Protein AF-A0A1Z9PNG3-F1 (afdb_monomer_lite)

Foldseek 3Di:
DDDDDDDDDDDDDDDDDDDDDDDDDDDDDPDPDDPPPPPVPPPDDPVVVVVVVVVVVVVVVVVVVVVVVVVVVVVVVVVVVVVVVVVVDPPPPPVPPCVVCVPVNVVVCCCPPPVNVVVVVVVVVVLQVVLVVVLCVLCVPVVVLVPDPVLVVVLVVDPLSVVLVCCCPVVVPSVSVSVSVVVVVVVVVVVVVVVVVVVVVVVVVVVCVVVPPVPDDPPPDPQAAAEPVVLVVCCVPPVPVNVVCVVVVVVCVVVVSYD

Secondary structure (DSSP, 8-state):
---------------------------PPPP-------GGGTT--HHHHHHHHHHHHHHHHHHHHHHHHHHHHHHHHHHHHHHHHT-S---------TTT-HHHHHHHHHHT-HHHHHHHHHHHHHHHHHHHHHHHHH-TTHHHHHH-HHHHHHHHT-HHHHHHHHHHHHS--HHHHHHHHHHHHHHHHHHHHHHHHHHHHHHHHHHHHHS---S--SS--PPPPB-HHHHHHHHHH-HHHHHHHHHHHHHHHHTT-B-

Radius of gyration: 45.33 Å; chains: 1; bounding box: 126×67×110 Å

pLDDT: mean 79.23, std 19.96, range [28.88, 96.25]

Structure (mmCIF, N/CA/C/O backbone):
data_AF-A0A1Z9PNG3-F1
#
_entry.id   AF-A0A1Z9PNG3-F1
#
loop_
_atom_site.group_PDB
_atom_site.id
_atom_site.type_symbol
_atom_site.label_atom_id
_atom_site.label_alt_id
_atom_site.label_comp_id
_atom_site.label_asym_id
_atom_site.label_entity_id
_atom_site.label_seq_id
_atom_site.pdbx_PDB_ins_code
_atom_site.Cartn_x
_atom_site.Cartn_y
_atom_site.Cartn_z
_atom_site.occupancy
_atom_site.B_iso_or_equiv
_atom_site.auth_seq_id
_atom_site.auth_comp_id
_atom_site.auth_asym_id
_atom_site.auth_atom_id
_atom_site.pdbx_PDB_model_num
ATOM 1 N N . MET A 1 1 ? -57.737 40.632 15.704 1.00 39.47 1 MET A N 1
ATOM 2 C CA . MET A 1 1 ? -56.941 40.559 14.462 1.00 39.47 1 MET A CA 1
ATOM 3 C C . MET A 1 1 ? -57.440 39.366 13.673 1.00 39.47 1 MET A C 1
ATOM 5 O O . MET A 1 1 ? -57.311 38.250 14.149 1.00 39.47 1 MET A O 1
ATOM 9 N N . ALA A 1 2 ? -58.080 39.619 12.536 1.00 39.88 2 ALA A N 1
ATOM 10 C CA . ALA A 1 2 ? -58.503 38.609 11.576 1.00 39.88 2 ALA A CA 1
ATOM 11 C C . ALA A 1 2 ? -57.794 38.931 10.260 1.00 39.88 2 ALA A C 1
ATOM 13 O O . ALA A 1 2 ? -57.805 40.091 9.844 1.00 39.88 2 ALA A O 1
ATOM 14 N N . LYS A 1 3 ? -57.144 37.944 9.638 1.00 36.78 3 LYS A N 1
ATOM 15 C CA . LYS A 1 3 ? -56.630 38.088 8.275 1.00 36.78 3 LYS A CA 1
ATOM 16 C C . LYS A 1 3 ? -56.431 36.719 7.636 1.00 36.78 3 LYS A C 1
ATOM 18 O O . LYS A 1 3 ? -55.429 36.066 7.889 1.00 36.78 3 LYS A O 1
ATOM 23 N N . ILE A 1 4 ? -57.383 36.322 6.802 1.00 38.81 4 ILE A N 1
ATOM 24 C CA . ILE A 1 4 ? -57.140 35.451 5.652 1.00 38.81 4 ILE A CA 1
ATOM 25 C C . ILE A 1 4 ? -57.954 36.083 4.525 1.00 38.81 4 ILE A C 1
ATOM 27 O O . ILE A 1 4 ? -59.162 36.262 4.661 1.00 38.81 4 ILE A O 1
ATOM 31 N N . ILE A 1 5 ? -57.258 36.535 3.486 1.00 38.69 5 ILE A N 1
ATOM 32 C CA . ILE A 1 5 ? -57.831 37.147 2.288 1.00 38.69 5 ILE A CA 1
ATOM 33 C C . ILE A 1 5 ? -57.296 36.344 1.107 1.00 38.69 5 ILE A C 1
ATOM 35 O O . ILE A 1 5 ? -56.101 36.369 0.833 1.00 38.69 5 ILE A O 1
ATOM 39 N N . GLU A 1 6 ? -58.217 35.672 0.439 1.00 45.06 6 GLU A N 1
ATOM 40 C CA . GLU A 1 6 ? -58.241 35.391 -0.999 1.00 45.06 6 GLU A CA 1
ATOM 41 C C . GLU A 1 6 ? -59.443 36.191 -1.546 1.00 45.06 6 GLU A C 1
ATOM 43 O O . GLU A 1 6 ? -60.376 36.434 -0.765 1.00 45.06 6 GLU A O 1
ATOM 48 N N . PRO A 1 7 ? -59.459 36.667 -2.813 1.00 48.50 7 PRO A N 1
ATOM 49 C CA . PRO A 1 7 ? -59.622 35.753 -3.954 1.00 48.50 7 PRO A CA 1
ATOM 50 C C . PRO A 1 7 ? -59.031 36.199 -5.316 1.00 48.50 7 PRO A C 1
ATOM 52 O O . PRO A 1 7 ? -58.621 37.340 -5.521 1.00 48.50 7 PRO A O 1
ATOM 55 N N . GLU A 1 8 ? -59.054 35.252 -6.258 1.00 43.78 8 GLU A N 1
ATOM 56 C CA . GLU A 1 8 ? -58.794 35.368 -7.701 1.00 43.78 8 GLU A CA 1
ATOM 57 C C . GLU A 1 8 ? -59.683 36.383 -8.456 1.00 43.78 8 GLU A C 1
ATOM 59 O O . GLU A 1 8 ? -60.828 36.618 -8.067 1.00 43.78 8 GLU A O 1
ATOM 64 N N . ARG A 1 9 ? -59.184 36.875 -9.609 1.00 32.22 9 ARG A N 1
ATOM 65 C CA . ARG A 1 9 ? -59.857 37.025 -10.934 1.00 32.22 9 ARG A CA 1
ATOM 66 C C . ARG A 1 9 ? -58.858 37.650 -11.937 1.00 32.22 9 ARG A C 1
ATOM 68 O O . ARG A 1 9 ? -58.340 38.721 -11.663 1.00 32.22 9 ARG A O 1
ATOM 75 N N . GLN A 1 10 ? -58.368 36.928 -12.950 1.00 34.12 10 GLN A N 1
ATOM 76 C CA . GLN A 1 10 ? -58.923 36.673 -14.301 1.00 34.12 10 GLN A CA 1
ATOM 77 C C . GLN A 1 10 ? -58.725 37.800 -15.346 1.00 34.12 10 GLN A C 1
ATOM 79 O O . GLN A 1 10 ? -59.311 38.865 -15.195 1.00 34.12 10 GLN A O 1
ATOM 84 N N . GLN A 1 11 ? -58.038 37.414 -16.444 1.00 31.98 11 GLN A N 1
ATOM 85 C CA . GLN A 1 11 ? -58.141 37.871 -17.857 1.00 31.98 11 GLN A CA 1
ATOM 86 C C . GLN A 1 11 ? -57.576 39.287 -18.159 1.00 31.98 11 GLN A C 1
ATOM 88 O O . GLN A 1 11 ? -57.680 40.174 -17.332 1.00 31.98 11 GLN A O 1
ATOM 93 N N . ASP A 1 12 ? -56.918 39.602 -19.283 1.00 28.88 12 ASP A N 1
ATOM 94 C CA . ASP A 1 12 ? -57.068 39.100 -20.650 1.00 28.88 12 ASP A CA 1
ATOM 95 C C . ASP A 1 12 ? -55.899 39.559 -21.571 1.00 28.88 12 ASP A C 1
ATOM 97 O O . ASP A 1 12 ? -55.303 40.603 -21.329 1.00 28.88 12 ASP A O 1
ATOM 101 N N . ASN A 1 13 ? -55.639 38.764 -22.617 1.00 29.36 13 ASN A N 1
ATOM 102 C CA . ASN A 1 13 ? -55.226 39.077 -24.003 1.00 29.36 13 ASN A CA 1
ATOM 103 C C . ASN A 1 13 ? -54.169 40.154 -24.408 1.00 29.36 13 ASN A C 1
ATOM 105 O O . ASN A 1 13 ? -54.294 41.332 -24.108 1.00 29.36 13 ASN A O 1
ATOM 109 N N . GLN A 1 14 ? -53.302 39.691 -25.334 1.00 31.09 14 GLN A N 1
ATOM 110 C CA . GLN A 1 14 ? -52.766 40.354 -26.550 1.00 31.09 14 GLN A CA 1
ATOM 111 C C . GLN A 1 14 ? -51.709 41.464 -26.403 1.00 31.09 14 GLN A C 1
ATOM 113 O O . GLN A 1 14 ? -51.981 42.538 -25.895 1.00 31.09 14 GLN A O 1
ATOM 118 N N . ASP A 1 15 ? -50.491 41.228 -26.909 1.00 30.06 15 ASP A N 1
ATOM 119 C CA . ASP A 1 15 ? -50.079 41.717 -28.237 1.00 30.06 15 ASP A CA 1
ATOM 120 C C . ASP A 1 15 ? -48.610 41.387 -28.544 1.00 30.06 15 ASP A C 1
ATOM 122 O O . ASP A 1 15 ? -47.760 41.225 -27.667 1.00 30.06 15 ASP A O 1
ATOM 126 N N . VAL A 1 16 ? -48.354 41.214 -29.835 1.00 38.91 16 VAL A N 1
ATOM 127 C CA . VAL A 1 16 ? -47.113 40.757 -30.454 1.00 38.91 16 VAL A CA 1
ATOM 128 C C . VAL A 1 16 ? -46.427 41.984 -31.051 1.00 38.91 16 VAL A C 1
ATOM 130 O O . VAL A 1 16 ? -47.002 42.554 -31.964 1.00 38.91 16 VAL A O 1
ATOM 133 N N . GLU A 1 17 ? -45.226 42.370 -30.604 1.00 31.89 17 GLU A N 1
ATOM 134 C CA . GLU A 1 17 ? -44.217 43.048 -31.446 1.00 31.89 17 GLU A CA 1
ATOM 135 C C . GLU A 1 17 ? -42.883 43.279 -30.701 1.00 31.89 17 GLU A C 1
ATOM 137 O O . GLU A 1 17 ? -42.827 43.986 -29.703 1.00 31.89 17 GLU A O 1
ATOM 142 N N . GLN A 1 18 ? -41.820 42.659 -31.240 1.00 32.59 18 GLN A N 1
ATOM 143 C CA . GLN A 1 18 ? -40.567 43.308 -31.676 1.00 32.59 18 GLN A CA 1
ATOM 144 C C . GLN A 1 18 ? -39.727 44.052 -30.609 1.00 32.59 18 GLN A C 1
ATOM 146 O O . GLN A 1 18 ? -40.132 45.061 -30.053 1.00 32.59 18 GLN A O 1
ATOM 151 N N . LEU A 1 19 ? -38.558 43.535 -30.228 1.00 29.72 19 LEU A N 1
ATOM 152 C CA . LEU A 1 19 ? -37.170 43.934 -30.579 1.00 29.72 19 LEU A CA 1
ATOM 153 C C . LEU A 1 19 ? -36.358 43.324 -29.396 1.00 29.72 19 LEU A C 1
ATOM 155 O O . LEU A 1 19 ? -36.863 43.305 -28.282 1.00 29.72 19 LEU A O 1
ATOM 159 N N . GLU A 1 20 ? -35.165 42.743 -29.448 1.00 31.41 20 GLU A N 1
ATOM 160 C CA . GLU A 1 20 ? -33.940 43.018 -30.185 1.00 31.41 20 GLU A CA 1
ATOM 161 C C . GLU A 1 20 ? -32.914 41.951 -29.734 1.00 31.41 20 GLU A C 1
ATOM 163 O O . GLU A 1 20 ? -32.955 41.478 -28.598 1.00 31.41 20 GLU A O 1
ATOM 168 N N . THR A 1 21 ? -31.944 41.646 -30.600 1.00 38.56 21 THR A N 1
ATOM 169 C CA . THR A 1 21 ? -30.606 41.114 -30.264 1.00 38.56 21 THR A CA 1
ATOM 170 C C . THR A 1 21 ? -30.503 39.790 -29.493 1.00 38.56 21 THR A C 1
ATOM 172 O O . THR A 1 21 ? -30.430 39.768 -28.269 1.00 38.56 21 THR A O 1
ATOM 175 N N . PHE A 1 22 ? -30.288 38.694 -30.227 1.00 34.16 22 PHE A N 1
ATOM 176 C CA . PHE A 1 22 ? -29.389 37.634 -29.765 1.00 34.16 22 PHE A CA 1
ATOM 177 C C . PHE A 1 22 ? -28.342 37.357 -30.843 1.00 34.16 22 PHE A C 1
ATOM 179 O O . PHE A 1 22 ? -28.654 37.240 -32.027 1.00 34.16 22 PHE A O 1
ATOM 186 N N . ALA A 1 23 ? -27.095 37.380 -30.392 1.00 34.28 23 ALA A N 1
ATOM 187 C CA . ALA A 1 23 ? -25.878 37.295 -31.169 1.00 34.28 23 ALA A CA 1
ATOM 188 C C . ALA A 1 23 ? -25.740 35.952 -31.902 1.00 34.28 23 ALA A C 1
ATOM 190 O O . ALA A 1 23 ? -26.188 34.914 -31.419 1.00 34.28 23 ALA A O 1
ATOM 191 N N . GLU A 1 24 ? -25.068 35.994 -33.051 1.00 44.25 24 GLU A N 1
ATOM 192 C CA . GLU A 1 24 ? -24.463 34.830 -33.692 1.00 44.25 24 GLU A CA 1
ATOM 193 C C . GLU A 1 24 ? -23.477 34.160 -32.723 1.00 44.25 24 GLU A C 1
ATOM 195 O O . GLU A 1 24 ? -22.349 34.618 -32.554 1.00 44.25 24 GLU A O 1
ATOM 200 N N . GLU A 1 25 ? -23.886 33.051 -32.114 1.00 37.62 25 GLU A N 1
ATOM 201 C CA . GLU A 1 25 ? -22.961 32.018 -31.655 1.00 37.62 25 GLU A CA 1
ATOM 202 C C . GLU A 1 25 ? -23.017 30.872 -32.663 1.00 37.62 25 GLU A C 1
ATOM 204 O O . GLU A 1 25 ? -24.007 30.150 -32.789 1.00 37.62 25 GLU A O 1
ATOM 209 N N . GLN A 1 26 ? -21.937 30.753 -33.434 1.00 40.41 26 GLN A N 1
ATOM 210 C CA . GLN A 1 26 ? -21.649 29.602 -34.276 1.00 40.41 26 GLN A CA 1
ATOM 211 C C . GLN A 1 26 ? -21.654 28.341 -33.404 1.00 40.41 26 GLN A C 1
ATOM 213 O O . GLN A 1 26 ? -20.719 28.089 -32.650 1.00 40.41 26 GLN A O 1
ATOM 218 N N . GLN A 1 27 ? -22.709 27.534 -33.513 1.00 38.62 27 GLN A N 1
ATOM 219 C CA . GLN A 1 27 ? -22.670 26.148 -33.066 1.00 38.62 27 GLN A CA 1
ATOM 220 C C . GLN A 1 27 ? -21.790 25.362 -34.039 1.00 38.62 27 GLN A C 1
ATOM 222 O O . GLN A 1 27 ? -22.193 25.060 -35.163 1.00 38.62 27 GLN A O 1
ATOM 227 N N . GLU A 1 28 ? -20.575 25.041 -33.598 1.00 41.66 28 GLU A N 1
ATOM 228 C CA . GLU A 1 28 ? -19.763 23.987 -34.195 1.00 41.66 28 GLU A CA 1
ATOM 229 C C . GLU A 1 28 ? -20.566 22.679 -34.171 1.00 41.66 28 GLU A C 1
ATOM 231 O O . GLU A 1 28 ? -20.932 22.152 -33.119 1.00 41.66 28 GLU A O 1
ATOM 236 N N . THR A 1 29 ? -20.872 22.161 -35.356 1.00 41.56 29 THR A N 1
ATOM 237 C CA . THR A 1 29 ? -21.360 20.797 -35.542 1.00 41.56 29 THR A CA 1
ATOM 238 C C . THR A 1 29 ? -20.295 19.822 -35.037 1.00 41.56 29 THR A C 1
ATOM 240 O O . THR A 1 29 ? -19.174 19.874 -35.550 1.00 41.56 29 THR A O 1
ATOM 243 N N . PRO A 1 30 ? -20.593 18.918 -34.087 1.00 45.69 30 PRO A N 1
ATOM 244 C CA . PRO A 1 30 ? -19.676 17.834 -33.787 1.00 45.69 30 PRO A CA 1
ATOM 245 C C . PRO A 1 30 ? -19.565 16.941 -35.026 1.00 45.69 30 PRO A C 1
ATOM 247 O O . PRO A 1 30 ? -20.568 16.524 -35.606 1.00 45.69 30 PRO A O 1
ATOM 250 N N . ASP A 1 31 ? -18.323 16.706 -35.433 1.00 42.47 31 ASP A N 1
ATOM 251 C CA . ASP A 1 31 ? -17.930 15.802 -36.505 1.00 42.47 31 ASP A CA 1
ATOM 252 C C . ASP A 1 31 ? -18.604 14.435 -36.304 1.00 42.47 31 ASP A C 1
ATOM 254 O O . ASP A 1 31 ? -18.454 13.792 -35.258 1.00 42.47 31 ASP A O 1
ATOM 258 N N . VAL A 1 32 ? -19.404 14.010 -37.283 1.00 48.19 32 VAL A N 1
ATOM 259 C CA . VAL A 1 32 ? -20.006 12.678 -37.298 1.00 48.19 32 VAL A CA 1
ATOM 260 C C . VAL A 1 32 ? -18.878 11.710 -37.627 1.00 48.19 32 VAL A C 1
ATOM 262 O O . VAL A 1 32 ? -18.607 11.433 -38.792 1.00 48.19 32 VAL A O 1
ATOM 265 N N . GLN A 1 33 ? -18.206 11.195 -36.598 1.00 49.59 33 GLN A N 1
ATOM 266 C CA . GLN A 1 33 ? -17.374 10.007 -36.755 1.00 49.59 33 GLN A CA 1
ATOM 267 C C . GLN A 1 33 ? -18.280 8.890 -37.277 1.00 49.59 33 GLN A C 1
ATOM 269 O O . GLN A 1 33 ? -19.190 8.438 -36.577 1.00 49.59 33 GLN A O 1
ATOM 274 N N . GLU A 1 34 ? -18.060 8.469 -38.524 1.00 55.91 34 GLU A N 1
ATOM 275 C CA . GLU A 1 34 ? -18.618 7.219 -39.031 1.00 55.91 34 GLU A CA 1
ATOM 276 C C . GLU A 1 34 ? -18.319 6.123 -38.000 1.00 55.91 34 GLU A C 1
ATOM 278 O O . GLU A 1 34 ? -17.173 6.018 -37.548 1.00 55.91 34 GLU A O 1
ATOM 283 N N . PRO A 1 35 ? -19.311 5.319 -37.576 1.00 56.91 35 PRO A N 1
ATOM 284 C CA . PRO A 1 35 ? -19.037 4.230 -36.661 1.00 56.91 35 PRO A CA 1
ATOM 285 C C . PRO A 1 35 ? -18.109 3.255 -37.383 1.00 56.91 35 PRO A C 1
ATOM 287 O O . PRO A 1 35 ? -18.545 2.505 -38.259 1.00 56.91 35 PRO A O 1
ATOM 290 N N . GLU A 1 36 ? -16.821 3.271 -37.034 1.00 61.81 36 GLU A N 1
ATOM 291 C CA . GLU A 1 36 ? -15.879 2.243 -37.453 1.00 61.81 36 GLU A CA 1
ATOM 292 C C . GLU A 1 36 ? -16.378 0.920 -36.876 1.00 61.81 36 GLU A C 1
ATOM 294 O O . GLU A 1 36 ? -16.141 0.571 -35.719 1.00 61.81 36 GLU A O 1
ATOM 299 N N . ILE A 1 37 ? -17.138 0.189 -37.690 1.00 63.72 37 ILE A N 1
ATOM 300 C CA . ILE A 1 37 ? -17.565 -1.164 -37.373 1.00 63.72 37 ILE A CA 1
ATOM 301 C C . ILE A 1 37 ? -16.278 -1.959 -37.136 1.00 63.72 37 ILE A C 1
ATOM 303 O O . ILE A 1 37 ? -15.450 -2.025 -38.048 1.00 63.72 37 ILE A O 1
ATOM 307 N N . PRO A 1 38 ? -16.075 -2.563 -35.952 1.00 78.88 38 PRO A N 1
ATOM 308 C CA . PRO A 1 38 ? -14.856 -3.309 -35.678 1.00 78.88 38 PRO A CA 1
ATOM 309 C C . PRO A 1 38 ? -14.615 -4.380 -36.748 1.00 78.88 38 PRO A C 1
ATOM 311 O O . PRO A 1 38 ? -15.562 -5.020 -37.208 1.00 78.88 38 PRO A O 1
ATOM 314 N N . ASP A 1 39 ? -13.353 -4.624 -37.115 1.00 71.19 39 ASP A N 1
ATOM 315 C CA . ASP A 1 39 ? -12.977 -5.508 -38.237 1.00 71.19 39 ASP A CA 1
ATOM 316 C C . ASP A 1 39 ? -13.615 -6.906 -38.179 1.00 71.19 39 ASP A C 1
ATOM 318 O O . ASP A 1 39 ? -13.863 -7.531 -39.207 1.00 71.19 39 ASP A O 1
ATOM 322 N N . LYS A 1 40 ? -13.955 -7.386 -36.975 1.00 70.12 40 LYS A N 1
ATOM 323 C CA . LYS A 1 40 ? -14.616 -8.681 -36.740 1.00 70.12 40 LYS A CA 1
ATOM 324 C C . LYS A 1 40 ? -16.057 -8.768 -37.256 1.00 70.12 40 LYS A C 1
ATOM 326 O O . LYS A 1 40 ? -16.572 -9.885 -37.379 1.00 70.12 40 LYS A O 1
ATOM 331 N N . TYR A 1 41 ? -16.696 -7.631 -37.516 1.00 70.88 41 TYR A N 1
ATOM 332 C CA . TYR A 1 41 ? -18.080 -7.518 -37.978 1.00 70.88 41 TYR A CA 1
ATOM 333 C C . TYR A 1 41 ? -18.179 -7.068 -39.447 1.00 70.88 41 TYR A C 1
ATOM 335 O O . TYR A 1 41 ? -19.263 -7.116 -40.027 1.00 70.88 41 TYR A O 1
ATOM 343 N N . LYS A 1 42 ? -17.062 -6.673 -40.079 1.00 74.94 42 LYS A N 1
ATOM 344 C CA . LYS A 1 42 ? -17.026 -6.282 -41.496 1.00 74.94 42 LYS A CA 1
ATOM 345 C C . LYS A 1 42 ? -17.269 -7.506 -42.395 1.00 74.94 42 LYS A C 1
ATOM 347 O O . LYS A 1 42 ? -16.604 -8.527 -42.254 1.00 74.94 42 LYS A O 1
ATOM 352 N N . GLY A 1 43 ? -18.221 -7.398 -43.326 1.00 72.81 43 GLY A N 1
ATOM 353 C CA . GLY A 1 43 ? -18.503 -8.423 -44.346 1.00 72.81 43 GLY A CA 1
ATOM 354 C C . GLY A 1 43 ? -19.379 -9.605 -43.906 1.00 72.81 43 GLY A C 1
ATOM 355 O O . GLY A 1 43 ? -19.602 -10.503 -44.715 1.00 72.81 43 GLY A O 1
AT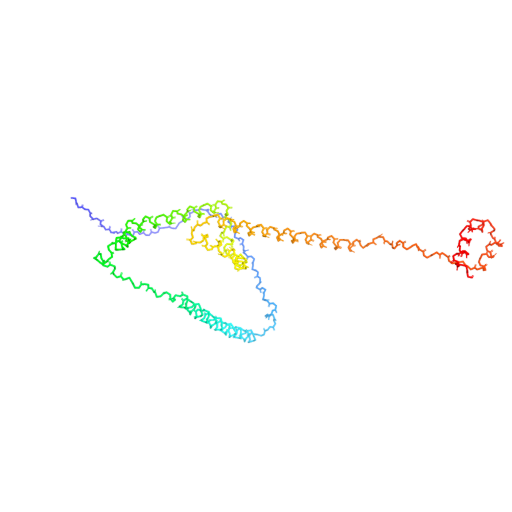OM 356 N N . LYS A 1 44 ? -19.891 -9.615 -42.667 1.00 77.62 44 LYS A N 1
ATOM 357 C CA . LYS A 1 44 ? -20.816 -10.653 -42.176 1.00 77.62 44 LYS A CA 1
ATOM 358 C C . LYS A 1 44 ? -22.261 -10.332 -42.532 1.00 77.62 44 LYS A C 1
ATOM 360 O O . LYS A 1 44 ? -22.657 -9.167 -42.562 1.00 77.62 44 LYS A O 1
ATOM 365 N N . SER A 1 45 ? -23.050 -11.371 -42.797 1.00 82.81 45 SER A N 1
ATOM 366 C CA . SER A 1 45 ? -24.487 -11.209 -43.035 1.00 82.81 45 SER A CA 1
ATOM 367 C C . SER A 1 45 ? -25.217 -10.830 -41.738 1.00 82.81 45 SER A C 1
ATOM 369 O O . SER A 1 45 ? -24.751 -11.134 -40.639 1.00 82.81 45 SER A O 1
ATOM 371 N N . ALA A 1 46 ? -26.376 -10.174 -41.849 1.00 80.00 46 ALA A N 1
ATOM 372 C CA . ALA A 1 46 ? -27.166 -9.780 -40.679 1.00 80.00 46 ALA A CA 1
ATOM 373 C C . ALA A 1 46 ? -27.572 -10.984 -39.803 1.00 80.00 46 ALA A C 1
ATOM 375 O O . ALA A 1 46 ? -27.602 -10.873 -38.582 1.00 80.00 46 ALA A O 1
ATOM 376 N N . GLU A 1 47 ? -27.821 -12.144 -40.415 1.00 83.25 47 GLU A N 1
ATOM 377 C CA . GLU A 1 47 ? -28.148 -13.394 -39.716 1.00 83.25 47 GLU A CA 1
ATOM 378 C C . GLU A 1 47 ? -26.957 -13.926 -38.899 1.00 83.25 47 GLU A C 1
ATOM 380 O O . GLU A 1 47 ? -27.107 -14.292 -37.735 1.00 83.25 47 GLU A O 1
ATOM 385 N N . GLU A 1 48 ? -25.749 -13.865 -39.463 1.00 80.81 48 GLU A N 1
ATOM 386 C CA . GLU A 1 48 ? -24.512 -14.297 -38.800 1.00 80.81 48 GLU A CA 1
ATOM 387 C C . GLU A 1 48 ? -24.126 -13.380 -37.623 1.00 80.81 48 GLU A C 1
ATOM 389 O O . GLU A 1 48 ? -23.609 -13.840 -36.603 1.00 80.81 48 GLU A O 1
ATOM 394 N N . LEU A 1 49 ? -24.427 -12.080 -37.723 1.00 80.38 49 LEU A N 1
ATOM 395 C CA . LEU A 1 49 ? -24.258 -11.125 -36.622 1.00 80.38 49 LEU A CA 1
ATOM 396 C C . LEU A 1 49 ? -25.211 -11.416 -35.456 1.00 80.38 49 LEU A C 1
ATOM 398 O O . LEU A 1 49 ? -24.790 -11.387 -34.298 1.00 80.38 49 LEU A O 1
ATOM 402 N N . VAL A 1 50 ? -26.475 -11.731 -35.751 1.00 84.25 50 VAL A N 1
ATOM 403 C CA . VAL A 1 50 ? -27.470 -12.103 -34.732 1.00 84.25 50 VAL A CA 1
ATOM 404 C C . VAL A 1 50 ? -27.077 -13.409 -34.048 1.00 84.25 50 VAL A C 1
ATOM 406 O O . VAL A 1 50 ? -27.143 -13.496 -32.822 1.00 84.25 50 VAL A O 1
ATOM 409 N N . GLN A 1 51 ? -26.608 -14.399 -34.808 1.00 86.88 51 GLN A N 1
ATOM 410 C CA . GLN A 1 51 ? -26.153 -15.664 -34.241 1.00 86.88 51 GLN A CA 1
ATOM 411 C C . GLN A 1 51 ? -24.941 -15.469 -33.320 1.00 86.88 51 GLN A C 1
ATOM 413 O O . GLN A 1 51 ? -24.937 -15.977 -32.200 1.00 86.88 51 GLN A O 1
ATOM 418 N N . MET A 1 52 ? -23.952 -14.668 -33.731 1.00 85.00 52 MET A N 1
ATOM 419 C CA . MET A 1 52 ? -22.807 -14.341 -32.878 1.00 85.00 52 MET A CA 1
ATOM 420 C C . MET A 1 52 ? -23.235 -13.629 -31.590 1.00 85.00 52 MET A C 1
ATOM 422 O O . MET A 1 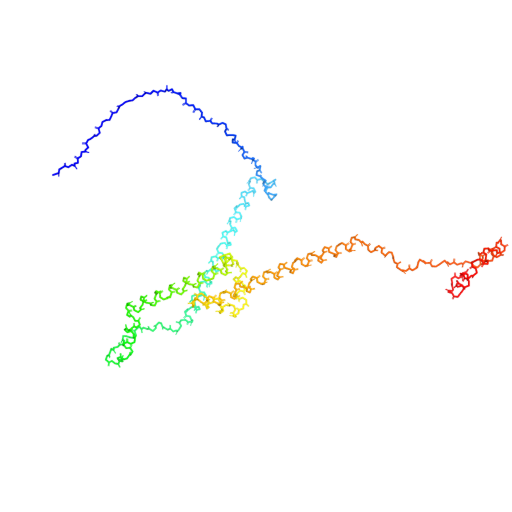52 ? -22.697 -13.920 -30.524 1.00 85.00 52 MET A O 1
ATOM 426 N N . HIS A 1 53 ? -24.200 -12.710 -31.671 1.00 89.44 53 HIS A N 1
ATOM 427 C CA . HIS A 1 53 ? -24.718 -12.016 -30.496 1.00 89.44 53 HIS A CA 1
ATOM 428 C C . HIS A 1 53 ? -25.417 -12.983 -29.533 1.00 89.44 53 HIS A C 1
ATOM 430 O O . HIS A 1 53 ? -25.107 -12.986 -28.347 1.00 89.44 53 HIS A O 1
ATOM 436 N N . GLN A 1 54 ? -26.272 -13.874 -30.042 1.00 89.06 54 GLN A N 1
ATOM 437 C CA . GLN A 1 54 ? -26.943 -14.897 -29.231 1.00 89.06 54 GLN A CA 1
ATOM 438 C C . GLN A 1 54 ? -25.954 -15.890 -28.605 1.00 89.06 54 GLN A C 1
ATOM 440 O O . GLN A 1 54 ? -26.112 -16.296 -27.452 1.00 89.06 54 GLN A O 1
ATOM 445 N N . GLU A 1 55 ? -24.914 -16.286 -29.340 1.00 87.81 55 GLU A N 1
ATOM 446 C CA . GLU A 1 55 ? -23.840 -17.134 -28.820 1.00 87.81 55 GLU A CA 1
ATOM 447 C C . GLU A 1 55 ? -23.034 -16.414 -27.734 1.00 87.81 55 GLU A C 1
ATOM 449 O O . GLU A 1 55 ? -22.726 -17.020 -26.705 1.00 87.81 55 GLU A O 1
ATOM 454 N N . ALA A 1 56 ? -22.754 -15.121 -27.914 1.00 87.94 56 ALA A N 1
ATOM 455 C CA . ALA A 1 56 ? -22.077 -14.292 -26.925 1.00 87.94 56 ALA A CA 1
ATOM 456 C C . ALA A 1 56 ? -22.928 -14.092 -25.663 1.00 87.94 56 ALA A C 1
ATOM 458 O O . ALA A 1 56 ? -22.414 -14.277 -24.563 1.00 87.94 56 ALA A O 1
ATOM 459 N N . GLU A 1 57 ? -24.223 -13.796 -25.791 1.00 87.19 57 GLU A N 1
ATOM 460 C CA . GLU A 1 57 ? -25.147 -13.685 -24.656 1.00 87.19 57 GLU A CA 1
ATOM 461 C C . GLU A 1 57 ? -25.264 -15.009 -23.897 1.00 87.19 57 GLU A C 1
ATOM 463 O O . GLU A 1 57 ? -25.214 -15.041 -22.666 1.00 87.19 57 GLU A O 1
ATOM 468 N N . LYS A 1 58 ? -25.348 -16.133 -24.616 1.00 88.25 58 LYS A N 1
ATOM 469 C CA . LYS A 1 58 ? -25.395 -17.468 -24.012 1.00 88.25 58 LYS A CA 1
ATOM 470 C C . LYS A 1 58 ? -24.095 -17.819 -23.290 1.00 88.25 58 LYS A C 1
ATOM 472 O O . LYS A 1 58 ? -24.137 -18.418 -22.214 1.00 88.25 58 LYS A O 1
ATOM 477 N N . LEU A 1 59 ? -22.945 -17.476 -23.869 1.00 87.00 59 LEU A N 1
ATOM 478 C CA . LEU A 1 59 ? -21.634 -17.694 -23.257 1.00 87.00 59 LEU A CA 1
ATOM 479 C C . LEU A 1 59 ? -21.463 -16.800 -22.022 1.00 87.00 59 LEU A C 1
ATOM 481 O O . LEU A 1 59 ? -21.054 -17.290 -20.972 1.00 87.00 59 LEU A O 1
ATOM 485 N N . LEU A 1 60 ? -21.869 -15.533 -22.108 1.00 85.75 60 LEU A N 1
ATOM 486 C CA . LEU A 1 60 ? -21.852 -14.587 -20.994 1.00 85.75 60 LEU A CA 1
ATOM 487 C C . LEU A 1 60 ? -22.774 -15.033 -19.853 1.00 85.75 60 LEU A C 1
ATOM 489 O O . LEU A 1 60 ? -22.387 -14.972 -18.687 1.00 85.75 60 LEU A O 1
ATOM 493 N N . GLY A 1 61 ? -23.970 -15.531 -20.173 1.00 87.81 61 GLY A N 1
ATOM 494 C CA . GLY A 1 61 ? -24.898 -16.097 -19.195 1.00 87.81 61 GLY A CA 1
ATOM 495 C C . GLY A 1 61 ? -24.310 -17.313 -18.475 1.00 87.81 61 GLY A C 1
ATOM 496 O O . GLY A 1 61 ? -24.406 -17.407 -17.253 1.00 87.81 61 GLY A O 1
ATOM 497 N N . ARG A 1 62 ? -23.623 -18.199 -19.210 1.00 86.88 62 ARG A N 1
ATOM 498 C CA . ARG A 1 62 ? -22.902 -19.349 -18.637 1.00 86.88 62 ARG A CA 1
ATOM 499 C C . ARG A 1 62 ? -21.759 -18.921 -17.719 1.00 86.88 62 ARG A C 1
ATOM 501 O O . ARG A 1 62 ? -21.707 -19.367 -16.577 1.00 86.88 62 ARG A O 1
ATOM 508 N N . GLN A 1 63 ? -20.911 -17.995 -18.162 1.00 85.75 63 GLN A N 1
ATOM 509 C CA . GLN A 1 63 ? -19.834 -17.457 -17.326 1.00 85.75 63 GLN A CA 1
ATOM 510 C C . GLN A 1 63 ? -20.377 -16.757 -16.077 1.00 85.75 63 GLN A C 1
ATOM 512 O O . GLN A 1 63 ? -19.832 -16.917 -14.991 1.00 85.75 63 GLN A O 1
ATOM 517 N N . SER A 1 64 ? -21.491 -16.034 -16.201 1.00 84.44 64 SER A N 1
ATOM 518 C CA . SER A 1 64 ? -22.147 -15.386 -15.062 1.00 84.44 64 SER A CA 1
ATOM 519 C C . SER A 1 64 ? -22.690 -16.409 -14.059 1.00 84.44 64 SER A C 1
ATOM 521 O O . SER A 1 64 ? -22.567 -16.198 -12.852 1.00 84.44 64 SER A O 1
ATOM 523 N N . SER A 1 65 ? -23.246 -17.534 -14.530 1.00 83.25 65 SER A N 1
ATOM 524 C CA . SER A 1 65 ? -23.670 -18.632 -13.651 1.00 83.25 65 SER A CA 1
ATOM 525 C C . SER A 1 65 ? -22.493 -19.324 -12.963 1.00 83.25 65 SER A C 1
ATOM 527 O O . SER A 1 65 ? -22.559 -19.543 -11.758 1.00 83.25 65 SER A O 1
ATOM 529 N N . GLU A 1 66 ? -21.390 -19.565 -13.677 1.00 86.06 66 GLU A N 1
ATOM 530 C CA . GLU A 1 66 ? -20.169 -20.157 -13.112 1.00 86.06 66 GLU A CA 1
ATOM 531 C C . GLU A 1 66 ? -19.543 -19.238 -12.047 1.00 86.06 66 GLU A C 1
ATOM 533 O O . GLU A 1 66 ? -19.189 -19.686 -10.958 1.00 86.06 66 GLU A O 1
ATOM 538 N N . VAL A 1 67 ? -19.482 -17.924 -12.297 1.00 88.25 67 VAL A N 1
ATOM 539 C CA . VAL A 1 67 ? -18.990 -16.936 -11.319 1.00 88.25 67 VAL A CA 1
ATOM 540 C C . VAL A 1 67 ? -19.932 -16.812 -10.116 1.00 88.25 67 VAL A C 1
ATOM 542 O O . VAL A 1 67 ? -19.472 -16.664 -8.983 1.00 88.25 67 VAL A O 1
ATOM 545 N N . GLY A 1 68 ? -21.247 -16.902 -10.327 1.00 85.81 68 GLY A N 1
ATOM 546 C CA . GLY A 1 68 ? -22.235 -16.915 -9.247 1.00 85.81 68 GLY A CA 1
ATOM 547 C C . GLY A 1 68 ? -22.128 -18.156 -8.354 1.00 85.81 68 GLY A C 1
ATOM 548 O O . GLY A 1 68 ? -22.248 -18.046 -7.134 1.00 85.81 68 GLY A O 1
ATOM 549 N N . GLU A 1 69 ? -21.867 -19.326 -8.938 1.00 85.50 69 GLU A N 1
ATOM 550 C CA . GLU A 1 69 ? -21.587 -20.562 -8.198 1.00 85.50 69 GLU A CA 1
ATOM 551 C C . GLU A 1 69 ? -20.270 -20.470 -7.422 1.00 85.50 69 GLU A C 1
ATOM 553 O O . GLU A 1 69 ? -20.243 -20.804 -6.238 1.00 85.50 69 GLU A O 1
ATOM 558 N N . LEU A 1 70 ? -19.211 -19.925 -8.029 1.00 83.44 70 LEU A N 1
ATOM 559 C CA . LEU A 1 70 ? -17.945 -19.671 -7.335 1.00 83.44 70 LEU A CA 1
ATOM 560 C C . LEU A 1 70 ? -18.122 -18.704 -6.159 1.00 83.44 70 LEU A C 1
ATOM 562 O O . LEU A 1 70 ? -17.596 -18.968 -5.079 1.00 83.44 70 LEU A O 1
ATOM 566 N N . ARG A 1 71 ? -18.913 -17.632 -6.323 1.00 87.31 71 ARG A N 1
ATOM 567 C CA . ARG A 1 71 ? -19.259 -16.726 -5.217 1.00 87.31 71 ARG A CA 1
ATOM 568 C C . ARG A 1 71 ? -19.957 -17.483 -4.089 1.00 87.31 71 ARG A C 1
ATOM 570 O O . ARG A 1 71 ? -19.548 -17.338 -2.948 1.00 87.31 71 ARG A O 1
ATOM 577 N N . LYS A 1 72 ? -20.935 -18.345 -4.390 1.00 87.69 72 LYS A N 1
ATOM 578 C CA . LYS A 1 72 ? -21.615 -19.160 -3.366 1.00 87.69 72 LYS A CA 1
ATOM 579 C C . LYS A 1 72 ? -20.663 -20.110 -2.643 1.00 87.69 72 LYS A C 1
ATOM 581 O O . LYS A 1 72 ? -20.781 -20.256 -1.432 1.00 87.69 72 LYS A O 1
ATOM 586 N N . VAL A 1 73 ? -19.739 -20.759 -3.352 1.00 85.88 73 VAL A N 1
ATOM 587 C CA . VAL A 1 73 ? -18.754 -21.668 -2.738 1.00 85.88 73 VAL A CA 1
ATOM 588 C C . VAL A 1 73 ? -17.806 -20.901 -1.820 1.00 85.88 73 VAL A C 1
ATOM 590 O O . VAL A 1 73 ? -17.537 -21.360 -0.715 1.00 85.88 73 VAL A O 1
ATOM 593 N N . VAL A 1 74 ? -17.344 -19.721 -2.240 1.00 86.19 74 VAL A N 1
ATOM 594 C CA . VAL A 1 74 ? -16.494 -18.851 -1.415 1.00 86.19 74 VAL A CA 1
ATOM 595 C C . VAL A 1 74 ? -17.262 -18.306 -0.214 1.00 86.19 74 VAL A C 1
ATOM 597 O O . VAL A 1 74 ? -16.747 -18.386 0.894 1.00 86.19 74 VAL A O 1
ATOM 600 N N . ASP A 1 75 ? -18.494 -17.827 -0.395 1.00 85.50 75 ASP A N 1
ATOM 601 C CA . ASP A 1 75 ? -19.347 -17.358 0.703 1.00 85.50 75 ASP A CA 1
ATOM 602 C C . ASP A 1 75 ? -19.611 -18.491 1.702 1.00 85.50 75 ASP A C 1
ATOM 604 O O . ASP A 1 75 ? -19.482 -18.292 2.906 1.00 85.50 75 ASP A O 1
ATOM 608 N N . THR A 1 76 ? -19.889 -19.703 1.209 1.00 84.44 76 THR A N 1
ATOM 609 C CA . THR A 1 76 ? -20.055 -20.896 2.053 1.00 84.44 76 THR A CA 1
ATOM 610 C C . THR A 1 76 ? -18.760 -21.213 2.794 1.00 84.44 76 THR A C 1
ATOM 612 O O . THR A 1 76 ? -18.813 -21.453 3.992 1.00 84.44 76 THR A O 1
ATOM 615 N N . TYR A 1 77 ? -17.604 -21.158 2.120 1.00 84.00 77 TYR A N 1
ATOM 616 C CA . TYR A 1 77 ? -16.290 -21.402 2.721 1.00 84.00 77 TYR A CA 1
ATOM 617 C C . TYR A 1 77 ? -15.954 -20.377 3.811 1.00 84.00 77 TYR A C 1
ATOM 619 O O . TYR A 1 77 ? -15.555 -20.765 4.909 1.00 84.00 77 TYR A O 1
ATOM 627 N N . ILE A 1 78 ? -16.170 -19.085 3.541 1.00 81.56 78 ILE A N 1
ATOM 628 C CA . ILE A 1 78 ? -16.004 -17.992 4.507 1.00 81.56 78 ILE A CA 1
ATOM 629 C C . ILE A 1 78 ? -16.951 -18.194 5.686 1.00 81.56 78 ILE A C 1
ATOM 631 O O . ILE A 1 78 ? -16.522 -18.054 6.823 1.00 81.56 78 ILE A O 1
ATOM 635 N N . GLN A 1 79 ? -18.211 -18.554 5.438 1.00 79.12 79 GLN A N 1
ATOM 636 C CA . GLN A 1 79 ? -19.188 -18.788 6.494 1.00 79.12 79 GLN A CA 1
ATOM 637 C C . GLN A 1 79 ? -18.803 -19.993 7.360 1.00 79.12 79 GLN A C 1
ATOM 639 O O . GLN A 1 79 ? -18.857 -19.880 8.581 1.00 79.12 79 GLN A O 1
ATOM 644 N N . THR A 1 80 ? -18.341 -21.101 6.766 1.00 76.88 80 THR A N 1
ATOM 645 C CA . THR A 1 80 ? -17.815 -22.247 7.525 1.00 76.88 80 THR A CA 1
ATOM 646 C C . THR A 1 80 ? -16.578 -21.883 8.335 1.00 76.88 80 THR A C 1
ATOM 648 O O . THR A 1 80 ? -16.526 -22.233 9.508 1.00 76.88 80 THR A O 1
ATOM 651 N N . GLN A 1 81 ? -15.629 -21.132 7.767 1.00 72.06 81 GLN A N 1
ATOM 652 C CA . GLN A 1 81 ? -14.431 -20.709 8.496 1.00 72.06 81 GLN A CA 1
ATOM 653 C C . GLN A 1 81 ? -14.764 -19.725 9.617 1.00 72.06 81 GLN A C 1
ATOM 655 O O . GLN A 1 81 ? -14.288 -19.901 10.729 1.00 72.06 81 GLN A O 1
ATOM 660 N N . LEU A 1 82 ? -15.671 -18.767 9.393 1.00 66.88 82 LEU A N 1
ATOM 661 C CA . LEU A 1 82 ? -16.177 -17.912 10.468 1.00 66.88 82 LEU A CA 1
ATOM 662 C C . LEU A 1 82 ? -16.843 -18.746 11.564 1.00 66.88 82 LEU A C 1
ATOM 664 O O . LEU A 1 82 ? -16.626 -18.470 12.734 1.00 66.88 82 LEU A O 1
ATOM 668 N N . THR A 1 83 ? -17.634 -19.767 11.231 1.00 60.22 83 THR A N 1
ATOM 669 C CA . THR A 1 83 ? -18.266 -20.621 12.252 1.00 60.22 83 THR A CA 1
ATOM 670 C C . THR A 1 83 ? -17.284 -21.558 12.961 1.00 60.22 83 THR A C 1
ATOM 672 O O . THR A 1 83 ? -17.530 -21.916 14.111 1.00 60.22 83 THR A O 1
ATOM 675 N N . GLU A 1 84 ? -16.181 -21.954 12.318 1.00 60.56 84 GLU A N 1
ATOM 676 C CA . GLU A 1 84 ? -15.123 -22.756 12.946 1.00 60.56 84 GLU A CA 1
ATOM 677 C C . GLU A 1 84 ? -14.198 -21.905 13.826 1.00 60.56 84 GLU A C 1
ATOM 679 O O . GLU A 1 84 ? -13.881 -22.337 14.936 1.00 60.56 84 GLU A O 1
ATOM 684 N N . ASP A 1 85 ? -13.860 -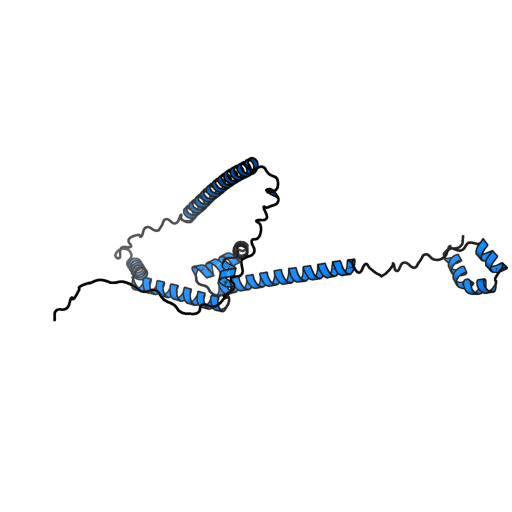20.684 13.397 1.00 53.72 85 ASP A N 1
ATOM 685 C CA . ASP A 1 85 ? -13.107 -19.698 14.184 1.00 53.72 85 ASP A CA 1
ATOM 686 C C . ASP A 1 85 ? -13.963 -19.070 15.305 1.00 53.72 85 ASP A C 1
ATOM 688 O O . ASP A 1 85 ? -13.433 -18.681 16.342 1.00 53.72 85 ASP A O 1
ATOM 692 N N . THR A 1 86 ? -15.298 -19.058 15.173 1.00 48.59 86 THR A N 1
ATOM 693 C CA . THR A 1 86 ? -16.256 -18.621 16.218 1.00 48.59 86 THR A CA 1
ATOM 694 C C . THR A 1 86 ? -16.790 -19.807 17.039 1.00 48.59 86 THR A C 1
ATOM 696 O O . THR A 1 86 ? -17.946 -19.839 17.458 1.00 48.59 86 THR A O 1
ATOM 699 N N . LYS A 1 87 ? -15.948 -20.816 17.300 1.00 45.03 87 LYS A N 1
ATOM 700 C CA . LYS A 1 87 ? -16.183 -21.800 18.377 1.00 45.03 87 LYS A CA 1
ATOM 701 C C . LYS A 1 87 ? -15.881 -21.248 19.775 1.00 45.03 87 LYS A C 1
ATOM 703 O O . LYS A 1 87 ? -15.883 -22.004 20.742 1.00 45.03 87 LYS A O 1
ATOM 708 N N . GLU A 1 88 ? -15.698 -19.943 19.918 1.00 48.06 88 GLU A N 1
ATOM 709 C CA . GLU A 1 88 ? -16.173 -19.259 21.113 1.00 48.06 88 GLU A CA 1
ATOM 710 C C . GLU A 1 88 ? -17.659 -19.003 20.893 1.00 48.06 88 GLU A C 1
ATOM 712 O O . GLU A 1 88 ? -18.049 -18.100 20.154 1.00 48.06 88 GLU A O 1
ATOM 717 N N . ALA A 1 89 ? -18.501 -19.847 21.498 1.00 40.03 89 ALA A N 1
ATOM 718 C CA . ALA A 1 89 ? -19.905 -19.506 21.672 1.00 40.03 89 ALA A CA 1
ATOM 719 C C . ALA A 1 89 ? -19.968 -18.038 22.126 1.00 40.03 89 ALA A C 1
ATOM 721 O O . ALA A 1 89 ? -19.164 -17.682 22.998 1.00 40.03 89 ALA A O 1
ATOM 722 N N . PRO A 1 90 ? -20.862 -17.189 21.573 1.00 46.91 90 PRO A N 1
ATOM 723 C CA . PRO A 1 90 ? -21.114 -15.901 22.198 1.00 46.91 90 PRO A CA 1
ATOM 724 C C . PRO A 1 90 ? -21.349 -16.232 23.661 1.00 46.91 90 PRO A C 1
ATOM 726 O O . PRO A 1 90 ? -22.215 -17.066 23.944 1.00 46.91 90 PRO A O 1
ATOM 729 N N . GLN A 1 91 ? -20.490 -15.720 24.549 1.00 48.66 91 GLN A N 1
ATOM 730 C CA . GLN A 1 91 ? -20.705 -15.859 25.977 1.00 48.66 91 GLN A CA 1
ATOM 731 C C . GLN A 1 91 ? -22.125 -15.349 26.149 1.00 48.66 91 GLN A C 1
ATOM 733 O O . GLN A 1 91 ? -22.376 -14.162 25.947 1.00 48.66 91 GLN A O 1
ATOM 738 N N . GLN A 1 92 ? -23.074 -16.271 26.357 1.00 45.72 92 GLN A N 1
ATOM 739 C CA . GLN A 1 92 ? -24.398 -15.896 26.806 1.00 45.72 92 GLN A CA 1
ATOM 740 C C . GLN A 1 92 ? -24.102 -14.954 27.948 1.00 45.72 92 GLN A C 1
ATOM 742 O O . GLN A 1 92 ? -23.272 -15.312 28.786 1.00 45.72 92 GLN A O 1
ATOM 747 N N . ASP A 1 93 ? -24.645 -13.740 27.883 1.00 53.25 93 ASP A N 1
ATOM 748 C CA . ASP A 1 93 ? -24.539 -12.769 28.953 1.00 53.25 93 ASP A CA 1
ATOM 749 C C . ASP A 1 93 ? -24.976 -13.494 30.228 1.00 53.25 93 ASP A C 1
ATOM 751 O O . ASP A 1 93 ? -26.165 -13.575 30.521 1.00 53.25 93 ASP A O 1
ATOM 755 N N . GLU A 1 94 ? -24.036 -14.126 30.939 1.00 60.34 94 GLU A N 1
ATOM 756 C CA . GLU A 1 94 ? -24.302 -14.758 32.219 1.00 60.34 94 GLU A CA 1
ATOM 757 C C . GLU A 1 94 ? -24.797 -13.592 33.033 1.00 60.34 94 GLU A C 1
ATOM 759 O O . GLU A 1 94 ? -24.007 -12.676 33.224 1.00 60.34 94 GLU A O 1
ATOM 764 N N . GLU A 1 95 ? -26.078 -13.520 33.389 1.00 64.44 95 GLU A N 1
ATOM 765 C CA . GLU A 1 95 ? -26.591 -12.458 34.245 1.00 64.44 95 GLU A CA 1
ATOM 766 C C . GLU A 1 95 ? -25.781 -12.523 35.540 1.00 64.44 95 GLU A C 1
ATOM 768 O O . GLU A 1 95 ? -26.042 -13.346 36.413 1.00 64.44 95 GLU A O 1
ATOM 773 N N . VAL A 1 96 ? -24.706 -11.729 35.606 1.00 65.44 96 VAL A N 1
ATOM 774 C CA . VAL A 1 96 ? -23.812 -11.691 36.752 1.00 65.44 96 VAL A CA 1
ATOM 775 C C . VAL A 1 96 ? -24.639 -11.047 37.840 1.00 65.44 96 VAL A C 1
ATOM 777 O O . VAL A 1 96 ? -24.857 -9.833 37.841 1.00 65.44 96 VAL A O 1
ATOM 780 N N . ASP A 1 97 ? -25.159 -11.893 38.717 1.00 76.94 97 ASP A N 1
ATOM 781 C CA . ASP A 1 97 ? -25.912 -11.452 39.866 1.00 76.94 97 ASP A CA 1
ATOM 782 C C . ASP A 1 97 ? -24.956 -10.703 40.798 1.00 76.94 97 ASP A C 1
ATOM 784 O O . ASP A 1 97 ? -23.899 -11.205 41.200 1.00 76.94 97 ASP A O 1
ATOM 788 N N . TRP A 1 98 ? -25.348 -9.475 41.139 1.00 80.31 98 TRP A N 1
ATOM 789 C CA . TRP A 1 98 ? -24.630 -8.611 42.067 1.00 80.31 98 TRP A CA 1
ATOM 790 C C . TRP A 1 98 ? -24.387 -9.300 43.417 1.00 80.31 98 TRP A C 1
ATOM 792 O O . TRP A 1 98 ? -23.419 -8.982 44.100 1.00 80.31 98 TRP A O 1
ATOM 802 N N . PHE A 1 99 ? -25.227 -10.269 43.795 1.00 80.44 99 PHE A N 1
ATOM 803 C CA . PHE A 1 99 ? -25.060 -11.028 45.033 1.00 80.44 99 PHE A CA 1
ATOM 804 C C . PHE A 1 99 ? -24.029 -12.157 44.952 1.00 80.44 99 PHE A C 1
ATOM 806 O O . PHE A 1 99 ? -23.414 -12.470 45.972 1.00 80.44 99 PHE A O 1
ATOM 813 N N . THR A 1 100 ? -23.834 -12.779 43.788 1.00 84.31 100 THR A N 1
ATOM 814 C CA . THR A 1 100 ? -22.884 -13.893 43.639 1.00 84.31 100 THR A CA 1
ATOM 815 C C . THR A 1 100 ? -21.481 -13.418 43.288 1.00 84.31 100 THR A C 1
ATOM 817 O O . THR A 1 100 ? -20.522 -13.991 43.791 1.00 84.31 100 THR A O 1
ATOM 820 N N . ASP A 1 101 ? -21.367 -12.371 42.465 1.00 85.50 101 ASP A N 1
ATOM 821 C CA . ASP A 1 101 ? -20.094 -11.785 42.025 1.00 85.50 101 ASP A CA 1
ATOM 822 C C . ASP A 1 101 ? -20.237 -10.243 41.898 1.00 85.50 101 ASP A C 1
ATOM 824 O O . ASP A 1 101 ? -20.328 -9.705 40.787 1.00 85.50 101 ASP A O 1
ATOM 828 N N . PRO A 1 102 ? -20.266 -9.495 43.024 1.00 83.62 102 PRO A N 1
ATOM 829 C CA . PRO A 1 102 ? -20.492 -8.045 43.025 1.00 83.62 102 PRO A CA 1
ATOM 830 C C . PRO A 1 102 ? -19.454 -7.267 42.210 1.00 83.62 102 PRO A C 1
ATOM 832 O O . PRO A 1 102 ? -19.819 -6.329 41.505 1.00 83.62 102 PRO A O 1
ATOM 835 N N . ASP A 1 103 ? -18.182 -7.673 42.254 1.00 86.44 103 ASP A N 1
ATOM 836 C CA . ASP A 1 103 ? -17.104 -6.998 41.522 1.00 86.44 103 ASP A CA 1
ATOM 837 C C . ASP A 1 103 ? -17.318 -7.089 40.000 1.00 86.44 103 ASP A C 1
ATOM 839 O O . ASP A 1 103 ? -17.311 -6.074 39.302 1.00 86.44 103 ASP A O 1
ATOM 843 N N . LYS A 1 104 ? -17.635 -8.286 39.481 1.00 85.75 104 LYS A N 1
ATOM 844 C CA . LYS A 1 104 ? -17.927 -8.481 38.049 1.00 85.75 104 LYS A CA 1
ATOM 845 C C . LYS A 1 104 ? -19.213 -7.771 37.617 1.00 85.75 104 LYS A C 1
ATOM 847 O O . LYS A 1 104 ? -19.287 -7.269 36.494 1.00 85.75 104 LYS A O 1
ATOM 852 N N . ALA A 1 105 ? -20.228 -7.724 38.484 1.00 83.00 105 ALA A N 1
ATOM 853 C CA . ALA A 1 105 ? -21.476 -7.017 38.204 1.00 83.00 105 ALA A CA 1
ATOM 854 C C . ALA A 1 105 ? -21.239 -5.504 38.074 1.00 83.00 105 ALA A C 1
ATOM 856 O O . ALA A 1 105 ? -21.782 -4.867 37.169 1.00 83.00 105 ALA A O 1
ATOM 857 N N . VAL A 1 106 ? -20.397 -4.936 38.945 1.00 85.75 106 VAL A N 1
ATOM 858 C CA . VAL A 1 106 ? -20.006 -3.522 38.898 1.00 85.75 106 VAL A CA 1
ATOM 859 C C . VAL A 1 106 ? -19.177 -3.223 37.650 1.00 85.75 106 VAL A C 1
ATOM 861 O O . VAL A 1 106 ? -19.518 -2.287 36.929 1.00 85.75 106 VAL A O 1
ATOM 864 N N . ASP A 1 107 ? -18.162 -4.028 37.332 1.00 85.38 107 ASP A N 1
ATOM 865 C CA . ASP A 1 107 ? -17.341 -3.836 36.127 1.00 85.38 107 ASP A CA 1
ATOM 866 C C . ASP A 1 107 ? -18.186 -3.867 34.850 1.00 85.38 107 ASP A C 1
ATOM 868 O O . ASP A 1 107 ? -18.058 -2.999 33.980 1.00 85.38 107 ASP A O 1
ATOM 872 N N . ARG A 1 108 ? -19.126 -4.815 34.759 1.00 84.00 108 ARG A N 1
ATOM 873 C CA . ARG A 1 108 ? -20.059 -4.883 33.633 1.00 84.00 108 ARG A CA 1
ATOM 874 C C . ARG A 1 108 ? -21.000 -3.680 33.600 1.00 84.00 108 ARG A C 1
ATOM 876 O O . ARG A 1 108 ? -21.262 -3.150 32.521 1.00 84.00 108 ARG A O 1
ATOM 883 N N . ALA A 1 109 ? -21.521 -3.242 34.745 1.00 84.19 109 ALA A N 1
ATOM 884 C CA . ALA A 1 109 ? -22.382 -2.065 34.818 1.00 84.19 109 ALA A CA 1
ATOM 885 C C . ALA A 1 109 ? -21.642 -0.788 34.387 1.00 84.19 109 ALA A C 1
ATOM 887 O O . ALA A 1 109 ? -22.234 0.054 33.715 1.00 84.19 109 ALA A O 1
ATOM 888 N N . ILE A 1 110 ? -20.351 -0.670 34.714 1.00 85.38 110 ILE A N 1
ATOM 889 C CA . ILE A 1 110 ? -19.472 0.425 34.287 1.00 85.38 110 ILE A CA 1
ATOM 890 C C . ILE A 1 110 ? -19.244 0.363 32.770 1.00 85.38 110 ILE A C 1
ATOM 892 O O . ILE A 1 110 ? -19.523 1.340 32.080 1.00 85.38 110 ILE A O 1
ATOM 896 N N . GLN A 1 111 ? -18.827 -0.781 32.221 1.00 85.31 111 GLN A N 1
ATOM 897 C CA . GLN A 1 111 ? -18.611 -0.943 30.772 1.00 85.31 111 GLN A CA 1
ATOM 898 C C . GLN A 1 111 ? -19.892 -0.714 29.956 1.00 85.31 111 GLN A C 1
ATOM 900 O O . GLN A 1 111 ? -19.870 -0.140 28.868 1.00 85.31 111 GLN A O 1
ATOM 905 N N . ASN A 1 112 ? -21.043 -1.124 30.492 1.00 87.12 112 ASN A N 1
ATOM 906 C CA . ASN A 1 112 ? -22.331 -0.930 29.838 1.00 87.12 112 ASN A CA 1
ATOM 907 C C . ASN A 1 112 ? -22.983 0.427 30.113 1.00 87.12 112 ASN A C 1
ATOM 909 O O . ASN A 1 112 ? -24.035 0.710 29.532 1.00 87.12 112 ASN A O 1
ATOM 913 N N . HIS A 1 113 ? -22.372 1.273 30.944 1.00 93.44 113 HIS A N 1
ATOM 914 C CA . HIS A 1 113 ? -22.948 2.552 31.323 1.00 93.44 113 HIS A CA 1
ATOM 915 C C . HIS A 1 113 ? -23.048 3.486 30.101 1.00 93.44 113 HIS A C 1
ATOM 917 O O . HIS A 1 113 ? -22.050 3.691 29.403 1.00 93.44 113 HIS A O 1
ATOM 923 N N . PRO A 1 114 ? -24.204 4.136 29.858 1.00 92.50 114 PRO A N 1
ATOM 924 C CA . PRO A 1 114 ? -24.439 4.924 28.646 1.00 92.50 114 PRO A CA 1
ATOM 925 C C . PRO A 1 114 ? -23.395 6.025 28.437 1.00 92.50 114 PRO A C 1
ATOM 927 O O . PRO A 1 114 ? -22.847 6.146 27.351 1.00 92.50 114 PRO A O 1
ATOM 930 N N . LYS A 1 115 ? -23.022 6.759 29.494 1.00 92.31 115 LYS A N 1
ATOM 931 C CA . LYS A 1 115 ? -21.985 7.804 29.398 1.00 92.31 115 LYS A CA 1
ATOM 932 C C . LYS A 1 115 ? -20.586 7.276 29.064 1.00 92.31 115 LYS A C 1
ATOM 934 O O . LYS A 1 115 ? -19.806 8.003 28.463 1.00 92.31 115 LYS A O 1
ATOM 939 N N . ILE A 1 116 ? -20.251 6.053 29.484 1.00 90.75 116 ILE A N 1
ATOM 940 C CA . ILE A 1 116 ? -18.940 5.455 29.193 1.00 90.75 116 ILE A CA 1
ATOM 941 C C . ILE A 1 116 ? -18.919 5.007 27.737 1.00 90.75 116 ILE A C 1
ATOM 943 O O . ILE A 1 116 ? -18.006 5.381 27.013 1.00 90.75 116 ILE A O 1
ATOM 947 N N . LYS A 1 117 ? -19.989 4.357 27.272 1.00 91.31 117 LYS A N 1
ATOM 948 C CA . LYS A 1 117 ? -20.172 4.026 25.853 1.00 91.31 117 LYS A CA 1
ATOM 949 C C . LYS A 1 117 ? -20.153 5.257 24.949 1.00 91.31 117 LYS A C 1
ATOM 951 O O . LYS A 1 117 ? -19.506 5.241 23.907 1.00 91.31 117 LYS A O 1
ATOM 956 N N . GLU A 1 118 ? -20.823 6.338 25.347 1.00 93.19 118 GLU A N 1
ATOM 957 C CA . GLU A 1 118 ? -20.769 7.617 24.630 1.00 93.19 118 GLU A CA 1
ATOM 958 C C . GLU A 1 118 ? -19.343 8.181 24.602 1.00 93.19 118 GLU A C 1
ATOM 960 O O . GLU A 1 118 ? -18.860 8.567 23.540 1.00 93.19 118 GLU A O 1
ATOM 965 N N . ALA A 1 119 ? -18.639 8.193 25.738 1.00 92.56 119 ALA A N 1
ATOM 966 C CA . ALA A 1 119 ? -17.263 8.678 25.812 1.00 92.56 119 ALA A CA 1
ATOM 967 C C . ALA A 1 119 ? -16.291 7.828 24.975 1.00 92.56 119 ALA A C 1
ATOM 969 O O . ALA A 1 119 ? -15.422 8.380 24.296 1.00 92.56 119 ALA A O 1
ATOM 970 N N . GLU A 1 120 ? -16.443 6.504 24.976 1.00 90.19 120 GLU A N 1
ATOM 971 C CA . GLU A 1 120 ? -15.682 5.586 24.129 1.00 90.19 120 GLU A CA 1
ATOM 972 C C . GLU A 1 120 ? -15.966 5.841 22.649 1.00 90.19 120 GLU A C 1
ATOM 974 O O . GLU A 1 120 ? -15.026 6.015 21.875 1.00 90.19 120 GLU A O 1
ATOM 979 N N . ALA A 1 121 ? -17.237 5.956 22.256 1.00 91.94 121 ALA A N 1
ATOM 980 C CA . ALA A 1 121 ? -17.623 6.249 20.879 1.00 91.94 121 ALA A CA 1
ATOM 981 C C . ALA A 1 121 ? -17.053 7.593 20.398 1.00 91.94 121 ALA A C 1
ATOM 983 O O . ALA A 1 121 ? -16.473 7.665 19.314 1.00 91.94 121 ALA A O 1
ATOM 984 N N . VAL A 1 122 ? -17.144 8.644 21.220 1.00 94.75 122 VAL A N 1
ATOM 985 C CA . VAL A 1 122 ? -16.557 9.961 20.921 1.00 94.75 122 VAL A CA 1
ATOM 986 C C . VAL A 1 122 ? -15.038 9.866 20.804 1.00 94.75 122 VAL A C 1
ATOM 988 O O . VAL A 1 122 ? -14.453 10.427 19.879 1.00 94.75 122 VAL A O 1
ATOM 991 N N . THR A 1 123 ? -14.387 9.121 21.698 1.00 92.69 123 THR A N 1
ATOM 992 C CA . THR A 1 123 ? -12.933 8.921 21.657 1.00 92.69 123 THR A CA 1
ATOM 993 C C . THR A 1 123 ? -12.511 8.196 20.381 1.00 92.69 123 THR A C 1
ATOM 995 O O . THR A 1 123 ? -11.540 8.599 19.743 1.00 92.69 123 THR A O 1
ATOM 998 N N . GLN A 1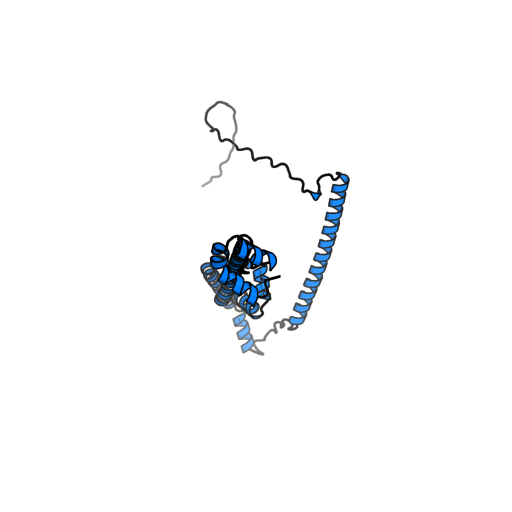 124 ? -13.245 7.159 19.974 1.00 91.06 124 GLN A N 1
ATOM 999 C CA . GLN A 1 124 ? -12.974 6.423 18.739 1.00 91.06 124 GLN A CA 1
ATOM 1000 C C . GLN A 1 124 ? -13.177 7.300 17.501 1.00 91.06 124 GLN A C 1
ATOM 1002 O O . GLN A 1 124 ? -12.308 7.346 16.634 1.00 91.06 124 GLN A O 1
ATOM 1007 N N . GLN A 1 125 ? -14.263 8.075 17.444 1.00 93.38 125 GLN A N 1
ATOM 1008 C CA . GLN A 1 125 ? -14.489 9.034 16.358 1.00 93.38 125 GLN A CA 1
ATOM 1009 C C . GLN A 1 125 ? -13.387 10.100 16.294 1.00 93.38 125 GLN A C 1
ATOM 1011 O O . GLN A 1 125 ? -12.907 10.441 15.210 1.00 93.38 125 GLN A O 1
ATOM 1016 N N . TYR A 1 126 ? -12.944 10.613 17.444 1.00 95.12 126 TYR A N 1
ATOM 1017 C CA . TYR A 1 126 ? -11.861 11.591 17.514 1.00 95.12 126 TYR A CA 1
ATOM 1018 C C . TYR A 1 126 ? -10.527 11.013 17.023 1.00 95.12 126 TYR A C 1
ATOM 1020 O O . TYR A 1 126 ? -9.807 11.667 16.266 1.00 95.12 126 TYR A O 1
ATOM 1028 N N . LYS A 1 127 ? -10.207 9.771 17.406 1.00 92.88 127 LYS A N 1
ATOM 1029 C CA . LYS A 1 127 ? -9.033 9.047 16.897 1.00 92.88 127 LYS A CA 1
ATOM 1030 C C . LYS A 1 127 ? -9.112 8.867 15.385 1.00 92.88 127 LYS A C 1
ATOM 1032 O O . LYS A 1 127 ? -8.180 9.261 14.692 1.00 92.88 127 LYS A O 1
ATOM 1037 N N . ALA A 1 128 ? -10.237 8.369 14.877 1.00 91.19 128 ALA A N 1
ATOM 1038 C CA . ALA A 1 128 ? -10.450 8.136 13.452 1.00 91.19 128 ALA A CA 1
ATOM 1039 C C . ALA A 1 128 ? -10.291 9.416 12.618 1.00 91.19 128 ALA A C 1
ATOM 1041 O O . ALA A 1 128 ? -9.544 9.448 11.643 1.00 91.19 128 ALA A O 1
ATOM 1042 N N . THR A 1 129 ? -10.955 10.500 13.025 1.00 94.12 129 THR A N 1
ATOM 1043 C CA . THR A 1 129 ? -10.907 11.788 12.313 1.00 94.12 129 THR A CA 1
ATOM 1044 C C . THR A 1 129 ? -9.519 12.423 12.354 1.00 94.12 129 THR A C 1
ATOM 1046 O O . THR A 1 129 ? -9.059 12.963 11.345 1.00 94.12 129 THR A O 1
ATOM 1049 N N . THR A 1 130 ? -8.823 12.322 13.488 1.00 94.44 130 THR A N 1
ATOM 1050 C CA . THR A 1 130 ? -7.456 12.834 13.650 1.00 94.44 130 THR A CA 1
ATOM 1051 C C . THR A 1 130 ? -6.460 12.032 12.813 1.00 94.44 130 THR A C 1
ATOM 1053 O O . THR A 1 130 ? -5.656 12.626 12.092 1.00 94.44 130 THR A O 1
ATOM 1056 N N . ALA A 1 131 ? -6.541 10.699 12.859 1.00 92.94 131 ALA A N 1
ATOM 1057 C CA . ALA A 1 131 ? -5.712 9.802 12.060 1.00 92.94 131 ALA A CA 1
ATOM 1058 C C . ALA A 1 131 ? -5.926 10.050 10.561 1.00 92.94 131 ALA A C 1
ATOM 1060 O O . ALA A 1 131 ? -4.959 10.262 9.828 1.00 92.94 131 ALA A O 1
ATOM 1061 N N . LEU A 1 132 ? -7.186 10.138 10.119 1.00 92.62 132 LEU A N 1
ATOM 1062 C CA . LEU A 1 132 ? -7.534 10.437 8.731 1.00 92.62 132 LEU A CA 1
ATOM 1063 C C . LEU A 1 132 ? -7.000 11.807 8.291 1.00 92.62 132 LEU A C 1
ATOM 1065 O O . LEU A 1 132 ? -6.405 11.916 7.223 1.00 92.62 132 LEU A O 1
ATOM 1069 N N . SER A 1 133 ? -7.156 12.842 9.118 1.00 94.06 133 SER A N 1
ATOM 1070 C CA . SER A 1 133 ? -6.662 14.193 8.809 1.00 94.06 133 SER A CA 1
ATOM 1071 C C . SER A 1 133 ? -5.135 14.236 8.704 1.00 94.06 133 SER A C 1
ATOM 1073 O O . SER A 1 133 ? -4.583 14.899 7.823 1.00 94.06 133 SER A O 1
ATOM 1075 N N . MET A 1 134 ? -4.431 13.523 9.590 1.00 93.69 134 MET A N 1
ATOM 1076 C CA . MET A 1 134 ? -2.974 13.409 9.536 1.00 93.69 134 MET A CA 1
ATOM 1077 C C . MET A 1 134 ? -2.532 12.682 8.265 1.00 93.69 134 MET A C 1
ATOM 1079 O O . MET A 1 134 ? -1.648 13.170 7.556 1.00 93.69 134 MET A O 1
ATOM 1083 N N . LEU A 1 135 ? -3.180 11.561 7.949 1.00 93.94 135 LEU A N 1
ATOM 1084 C CA . LEU A 1 135 ? -2.900 10.789 6.747 1.00 93.94 135 LEU A CA 1
ATOM 1085 C C . LEU A 1 135 ? -3.176 11.600 5.483 1.00 93.94 135 LEU A C 1
ATOM 1087 O O . LEU A 1 135 ? -2.349 11.590 4.585 1.00 93.94 135 LEU A O 1
ATOM 1091 N N . GLN A 1 136 ? -4.272 12.361 5.412 1.00 93.81 136 GLN A N 1
ATOM 1092 C CA . GLN A 1 136 ? -4.615 13.165 4.228 1.00 93.81 136 GLN A CA 1
ATOM 1093 C C . GLN A 1 136 ? -3.586 14.248 3.947 1.00 93.81 136 GLN A C 1
ATOM 1095 O O . GLN A 1 136 ? -3.275 14.529 2.792 1.00 93.81 136 GLN A O 1
ATOM 1100 N N . ARG A 1 137 ? -3.004 14.821 5.001 1.00 94.44 137 ARG A N 1
ATOM 1101 C CA . ARG A 1 137 ? -1.920 15.792 4.859 1.00 94.44 137 ARG A CA 1
ATOM 1102 C C . ARG A 1 137 ? -0.630 15.177 4.318 1.00 94.44 137 ARG A C 1
ATOM 1104 O O . ARG A 1 137 ? 0.066 15.843 3.560 1.00 94.44 137 ARG A O 1
ATOM 1111 N N . LYS A 1 138 ? -0.275 13.962 4.744 1.00 95.00 138 LYS A N 1
ATOM 1112 C CA . LYS A 1 138 ? 0.966 13.284 4.321 1.00 95.00 138 LYS A CA 1
ATOM 1113 C C . LYS A 1 138 ? 0.814 12.557 2.977 1.00 95.00 138 LYS A C 1
ATOM 1115 O O . LYS A 1 138 ? 1.740 12.514 2.169 1.00 95.00 138 LYS A O 1
ATOM 1120 N N . HIS A 1 139 ? -0.374 12.017 2.736 1.00 95.44 139 HIS A N 1
ATOM 1121 C CA . HIS A 1 139 ? -0.744 11.172 1.606 1.00 95.44 139 HIS A CA 1
ATOM 1122 C C . HIS A 1 139 ? -2.047 11.678 0.968 1.00 95.44 139 HIS A C 1
ATOM 1124 O O . HIS A 1 139 ? -3.097 11.049 1.123 1.00 95.44 139 HIS A O 1
ATOM 1130 N N . PRO A 1 140 ? -2.016 12.805 0.231 1.00 95.44 140 PRO A N 1
ATOM 1131 C CA . PRO A 1 140 ? -3.201 13.304 -0.476 1.00 95.44 140 PRO A CA 1
ATOM 1132 C C . PRO A 1 140 ? -3.699 12.321 -1.551 1.00 95.44 140 PRO A C 1
ATOM 1134 O O . PRO A 1 140 ? -4.867 12.336 -1.926 1.00 95.44 140 PRO A O 1
ATOM 1137 N N . ASP A 1 141 ? -2.819 11.437 -2.014 1.00 94.25 141 ASP A N 1
ATOM 1138 C CA . ASP A 1 141 ? -3.054 10.394 -3.005 1.00 94.25 141 ASP A CA 1
ATOM 1139 C C . ASP A 1 141 ? -3.586 9.074 -2.417 1.00 94.25 141 ASP A C 1
ATOM 1141 O O . ASP A 1 141 ? -3.809 8.117 -3.160 1.00 94.25 141 ASP A O 1
ATOM 1145 N N . MET A 1 142 ? -3.846 8.999 -1.102 1.00 92.75 142 MET A N 1
ATOM 1146 C CA . MET A 1 142 ? -4.270 7.749 -0.451 1.00 92.75 142 MET A CA 1
ATOM 1147 C C . MET A 1 142 ? -5.514 7.125 -1.094 1.00 92.75 142 MET A C 1
ATOM 1149 O O . MET A 1 142 ? -5.594 5.909 -1.211 1.00 92.75 142 MET A O 1
ATOM 1153 N N . GLN A 1 143 ? -6.486 7.943 -1.521 1.00 92.38 143 GLN A N 1
ATOM 1154 C CA . GLN A 1 143 ? -7.748 7.441 -2.070 1.00 92.38 143 GLN A CA 1
ATOM 1155 C C . GLN A 1 143 ? -7.508 6.711 -3.389 1.00 92.38 143 GLN A C 1
ATOM 1157 O O . GLN A 1 143 ? -8.120 5.679 -3.644 1.00 92.38 143 GLN A O 1
ATOM 1162 N N . GLN A 1 144 ? -6.572 7.218 -4.191 1.00 94.19 144 GLN A N 1
ATOM 1163 C CA . GLN A 1 144 ? -6.169 6.589 -5.437 1.00 94.19 144 GLN A CA 1
ATOM 1164 C C . GLN A 1 144 ? -5.394 5.294 -5.172 1.00 94.19 144 GLN A C 1
ATOM 1166 O O . GLN A 1 144 ? -5.643 4.291 -5.832 1.00 94.19 144 GLN A O 1
ATOM 1171 N N . ILE A 1 145 ? -4.503 5.288 -4.174 1.00 93.94 145 ILE A N 1
ATOM 1172 C CA . ILE A 1 145 ? -3.743 4.088 -3.795 1.00 93.94 145 ILE A CA 1
ATOM 1173 C C . ILE A 1 145 ? -4.673 2.984 -3.270 1.00 93.94 145 ILE A C 1
ATOM 1175 O O . ILE A 1 145 ? -4.500 1.822 -3.619 1.00 93.94 145 ILE A O 1
ATOM 1179 N N . LEU A 1 146 ? -5.687 3.331 -2.474 1.00 92.31 146 LEU A N 1
ATOM 1180 C CA . LEU A 1 146 ? -6.657 2.367 -1.940 1.00 92.31 146 LEU A CA 1
ATOM 1181 C C . LEU A 1 146 ? -7.541 1.733 -3.027 1.00 92.31 146 LEU A C 1
ATOM 1183 O O . LEU A 1 146 ? -8.030 0.622 -2.835 1.00 92.31 146 LEU A O 1
ATOM 1187 N N . GLN A 1 147 ? -7.741 2.415 -4.158 1.00 93.88 147 GLN A N 1
ATOM 1188 C CA . GLN A 1 147 ? -8.467 1.879 -5.315 1.00 93.88 147 GLN A CA 1
ATOM 1189 C C . GLN A 1 147 ? -7.593 0.990 -6.215 1.00 93.88 147 GLN A C 1
ATOM 1191 O O . GLN A 1 147 ? -8.126 0.267 -7.056 1.00 93.88 147 GLN A O 1
ATOM 1196 N N . ASP A 1 148 ? -6.268 1.024 -6.056 1.00 94.06 148 ASP A N 1
ATOM 1197 C CA . ASP A 1 148 ? -5.347 0.222 -6.855 1.00 94.06 148 ASP A CA 1
ATOM 1198 C C . ASP A 1 148 ? -5.363 -1.247 -6.402 1.00 94.06 148 ASP A C 1
ATOM 1200 O O . ASP A 1 148 ? -4.973 -1.598 -5.285 1.00 94.06 148 ASP A O 1
ATOM 1204 N N . THR A 1 149 ? -5.765 -2.144 -7.303 1.00 94.69 149 THR A N 1
ATOM 1205 C CA . THR A 1 149 ? -5.766 -3.590 -7.048 1.00 94.69 149 THR A CA 1
ATOM 1206 C C . THR A 1 149 ? -4.365 -4.123 -6.753 1.00 94.69 149 THR A C 1
ATOM 1208 O O . THR A 1 149 ? -4.214 -5.023 -5.926 1.00 94.69 149 THR A O 1
ATOM 1211 N N . ASN A 1 150 ? -3.324 -3.535 -7.353 1.00 95.00 150 ASN A N 1
ATOM 1212 C CA . ASN A 1 150 ? -1.939 -3.948 -7.123 1.00 95.00 150 ASN A CA 1
ATOM 1213 C C . ASN A 1 150 ? -1.479 -3.628 -5.697 1.00 95.00 150 ASN A C 1
ATOM 1215 O O . ASN A 1 150 ? -0.654 -4.354 -5.138 1.00 95.00 150 ASN A O 1
ATOM 1219 N N . PHE A 1 151 ? -2.004 -2.557 -5.094 1.00 95.94 151 PHE A N 1
ATOM 1220 C CA . PHE A 1 151 ? -1.717 -2.217 -3.703 1.00 95.94 151 PHE A CA 1
ATOM 1221 C C . PHE A 1 151 ? -2.309 -3.267 -2.758 1.00 95.94 151 PHE A C 1
ATOM 1223 O O . PHE A 1 151 ? -1.612 -3.771 -1.874 1.00 95.94 151 PHE A O 1
ATOM 1230 N N . ALA A 1 152 ? -3.560 -3.677 -2.997 1.00 94.44 152 ALA A N 1
ATOM 1231 C CA . ALA A 1 152 ? -4.210 -4.730 -2.220 1.00 94.44 152 ALA A CA 1
ATOM 1232 C C . ALA A 1 152 ? -3.464 -6.073 -2.323 1.00 94.44 152 ALA A C 1
ATOM 1234 O O . ALA A 1 152 ? -3.259 -6.753 -1.314 1.00 94.44 152 ALA A O 1
ATOM 1235 N N . GLU A 1 153 ? -3.010 -6.452 -3.520 1.00 95.69 153 GLU A N 1
ATOM 1236 C CA . GLU A 1 153 ? -2.184 -7.649 -3.716 1.00 95.69 153 GLU A CA 1
ATOM 1237 C C . GLU A 1 153 ? -0.830 -7.541 -3.004 1.00 95.69 153 GLU A C 1
ATOM 1239 O O . GLU A 1 153 ? -0.383 -8.486 -2.351 1.00 95.69 153 GLU A O 1
ATOM 1244 N N . TRP A 1 154 ? -0.189 -6.373 -3.060 1.00 96.19 154 TRP A N 1
ATOM 1245 C CA . TRP A 1 154 ? 1.098 -6.129 -2.413 1.00 96.19 154 TRP A CA 1
ATOM 1246 C C . TRP A 1 154 ? 1.037 -6.183 -0.881 1.00 96.19 154 TRP A C 1
ATOM 1248 O O . TRP A 1 154 ? 1.992 -6.663 -0.252 1.00 96.19 154 TRP A O 1
ATOM 1258 N N . ILE A 1 155 ? -0.074 -5.736 -0.282 1.00 95.94 155 ILE A N 1
ATOM 1259 C CA . ILE A 1 155 ? -0.351 -5.903 1.151 1.00 95.94 155 ILE A CA 1
ATOM 1260 C C . ILE A 1 155 ? -0.506 -7.389 1.479 1.00 95.94 155 ILE A C 1
ATOM 1262 O O . ILE A 1 155 ? 0.191 -7.893 2.363 1.00 95.94 155 ILE A O 1
ATOM 1266 N N . LYS A 1 156 ? -1.365 -8.105 0.739 1.00 95.06 156 LYS A N 1
ATOM 1267 C CA . LYS A 1 156 ? -1.643 -9.536 0.962 1.00 95.06 156 LYS A CA 1
ATOM 1268 C C . LYS A 1 156 ? -0.408 -10.419 0.784 1.00 95.06 156 LYS A C 1
ATOM 1270 O O . LYS A 1 156 ? -0.285 -11.441 1.449 1.00 95.06 156 LYS A O 1
ATOM 1275 N N . ALA A 1 157 ? 0.535 -10.013 -0.064 1.00 96.25 157 ALA A N 1
ATOM 1276 C CA . ALA A 1 157 ? 1.784 -10.736 -0.287 1.00 96.25 157 ALA A CA 1
ATOM 1277 C C . ALA A 1 157 ? 2.717 -10.779 0.943 1.00 96.25 157 ALA A C 1
ATOM 1279 O O . ALA A 1 157 ? 3.692 -11.529 0.938 1.00 96.25 157 ALA A O 1
ATOM 1280 N N . SER A 1 158 ? 2.470 -9.977 1.989 1.00 95.88 158 SER A N 1
ATOM 1281 C CA . SER A 1 158 ? 3.272 -9.984 3.216 1.00 95.88 158 SER A CA 1
ATOM 1282 C C . SER A 1 158 ? 2.404 -9.941 4.471 1.00 95.88 158 SER A C 1
ATOM 1284 O O . SER A 1 158 ? 1.638 -9.003 4.694 1.00 95.88 158 SER A O 1
ATOM 1286 N N . ASN A 1 159 ? 2.622 -10.906 5.366 1.00 95.75 159 ASN A N 1
ATOM 1287 C CA . ASN A 1 159 ? 1.959 -10.954 6.672 1.00 95.75 159 ASN A CA 1
ATOM 1288 C C . ASN A 1 159 ? 2.227 -9.697 7.513 1.00 95.75 159 ASN A C 1
ATOM 1290 O O . ASN A 1 159 ? 1.355 -9.254 8.253 1.00 95.75 159 ASN A O 1
ATOM 1294 N N . VAL A 1 160 ? 3.417 -9.098 7.391 1.00 95.88 160 VAL A N 1
ATOM 1295 C CA . VAL A 1 160 ? 3.760 -7.867 8.121 1.00 95.88 160 VAL A CA 1
ATOM 1296 C C . VAL A 1 160 ? 2.936 -6.690 7.601 1.00 95.88 160 VAL A C 1
ATOM 1298 O O . VAL A 1 160 ? 2.364 -5.953 8.396 1.00 95.88 160 VAL A O 1
ATOM 1301 N N . ARG A 1 161 ? 2.802 -6.551 6.275 1.00 95.44 161 ARG A N 1
ATOM 1302 C CA . ARG A 1 161 ? 1.996 -5.477 5.669 1.00 95.44 161 ARG A CA 1
ATOM 1303 C C . ARG A 1 161 ? 0.516 -5.643 5.977 1.00 95.44 161 ARG A C 1
ATOM 1305 O O . ARG A 1 161 ? -0.152 -4.663 6.272 1.00 95.44 161 ARG A O 1
ATOM 1312 N N . THR A 1 162 ? 0.028 -6.880 5.972 1.00 95.56 162 THR A N 1
ATOM 1313 C CA . THR A 1 162 ? -1.351 -7.187 6.369 1.00 95.56 162 THR A CA 1
ATOM 1314 C C . THR A 1 162 ? -1.603 -6.789 7.825 1.00 95.56 162 THR A C 1
ATOM 1316 O O . THR A 1 162 ? -2.605 -6.145 8.109 1.00 95.56 162 THR A O 1
ATOM 1319 N N . ARG A 1 163 ? -0.675 -7.083 8.749 1.00 95.56 163 ARG A N 1
ATOM 1320 C CA . ARG A 1 163 ? -0.788 -6.645 10.153 1.00 95.56 163 ARG A CA 1
ATOM 1321 C C . ARG A 1 163 ? -0.774 -5.124 10.300 1.00 95.56 163 ARG A C 1
ATOM 1323 O O . ARG A 1 163 ? -1.595 -4.603 11.042 1.00 95.56 163 ARG A O 1
ATOM 1330 N N . LEU A 1 164 ? 0.113 -4.425 9.587 1.00 95.56 164 LEU A N 1
ATOM 1331 C CA . LEU A 1 164 ? 0.141 -2.957 9.583 1.00 95.56 164 LEU A CA 1
ATOM 1332 C C . LEU A 1 164 ? -1.163 -2.370 9.035 1.00 95.56 164 LEU A C 1
ATOM 1334 O O . LEU A 1 164 ? -1.669 -1.396 9.576 1.00 95.56 164 LEU A O 1
ATOM 1338 N N . PHE A 1 165 ? -1.739 -2.995 8.008 1.00 95.50 165 PHE A N 1
ATOM 1339 C CA . PHE A 1 165 ? -3.001 -2.556 7.422 1.00 95.50 165 PHE A CA 1
ATOM 1340 C C . PHE A 1 165 ? -4.164 -2.745 8.400 1.00 95.50 165 PHE A C 1
ATOM 1342 O O . PHE A 1 165 ? -4.969 -1.841 8.583 1.00 95.50 165 PHE A O 1
ATOM 1349 N N . VAL A 1 166 ? -4.213 -3.887 9.091 1.00 94.88 166 VAL A N 1
ATOM 1350 C CA . VAL A 1 166 ? -5.209 -4.147 10.139 1.00 94.88 166 VAL A CA 1
ATOM 1351 C C . VAL A 1 166 ? -5.045 -3.182 11.316 1.00 94.88 166 VAL A C 1
ATOM 1353 O O . VAL A 1 166 ? -6.042 -2.688 11.830 1.00 94.88 166 VAL A O 1
ATOM 1356 N N . ALA A 1 167 ? -3.814 -2.873 11.732 1.00 93.31 167 ALA A N 1
ATOM 1357 C CA . ALA A 1 167 ? -3.562 -1.890 12.787 1.00 93.31 167 ALA A CA 1
ATOM 1358 C C . ALA A 1 167 ? -4.021 -0.481 12.373 1.00 93.31 167 ALA A C 1
ATOM 1360 O O . ALA A 1 167 ? -4.701 0.201 13.139 1.00 93.31 167 ALA A O 1
ATOM 1361 N N . ALA A 1 168 ? -3.725 -0.077 11.138 1.00 94.00 168 ALA A N 1
ATOM 1362 C CA . ALA A 1 168 ? -4.193 1.183 10.578 1.00 94.00 168 ALA A CA 1
ATOM 1363 C C . ALA A 1 168 ? -5.729 1.280 10.537 1.00 94.00 168 ALA A C 1
ATOM 1365 O O . ALA A 1 168 ? -6.281 2.314 10.906 1.00 94.00 168 ALA A O 1
ATOM 1366 N N . ASP A 1 169 ? -6.410 0.208 10.124 1.00 91.38 169 ASP A N 1
ATOM 1367 C CA . ASP A 1 169 ? -7.868 0.179 9.957 1.00 91.38 169 ASP A CA 1
ATOM 1368 C C . ASP A 1 169 ? -8.620 0.043 11.294 1.00 91.38 169 ASP A C 1
ATOM 1370 O O . ASP A 1 169 ? -9.524 0.819 11.591 1.00 91.38 169 ASP A O 1
ATOM 1374 N N . GLN A 1 170 ? -8.219 -0.903 12.149 1.00 91.12 170 GLN A N 1
ATOM 1375 C CA . GLN A 1 170 ? -8.938 -1.215 13.391 1.00 91.12 170 GLN A CA 1
ATOM 1376 C C . GLN A 1 170 ? -8.524 -0.340 14.573 1.00 91.12 170 GLN A C 1
ATOM 1378 O O . GLN A 1 170 ? -9.344 -0.043 15.442 1.00 91.12 170 GLN A O 1
ATOM 1383 N N . GLN A 1 171 ? -7.246 0.034 14.653 1.00 91.44 171 GLN A N 1
ATOM 1384 C CA . GLN A 1 171 ? -6.708 0.792 15.787 1.00 91.44 171 GLN A CA 1
ATOM 1385 C C . GLN A 1 171 ? -6.532 2.279 15.466 1.00 91.44 171 GLN A C 1
ATOM 1387 O O . GLN A 1 171 ? -6.144 3.045 16.351 1.00 91.44 171 GLN A O 1
ATOM 1392 N N . TYR A 1 172 ? -6.851 2.697 14.235 1.00 92.88 172 TYR A N 1
ATOM 1393 C CA . TYR A 1 172 ? -6.629 4.053 13.729 1.00 92.88 172 TYR A CA 1
ATOM 1394 C C . TYR A 1 172 ? -5.164 4.494 13.862 1.00 92.88 172 TYR A C 1
ATOM 1396 O O . TYR A 1 172 ? -4.874 5.663 14.130 1.00 92.88 172 TYR A O 1
ATOM 1404 N N . ASP A 1 173 ? -4.234 3.548 13.696 1.00 93.94 173 ASP A N 1
ATOM 1405 C CA . ASP A 1 173 ? -2.801 3.819 13.745 1.00 93.94 173 ASP A CA 1
ATOM 1406 C C . ASP A 1 173 ? -2.347 4.529 12.459 1.00 93.94 173 ASP A C 1
ATOM 1408 O O . ASP A 1 173 ? -2.142 3.923 11.402 1.00 93.94 173 ASP A O 1
ATOM 1412 N N . SER A 1 174 ? -2.193 5.851 12.554 1.00 93.88 174 SER A N 1
ATOM 1413 C CA . SER A 1 174 ? -1.749 6.681 11.437 1.00 93.88 174 SER A CA 1
ATOM 1414 C C . SER A 1 174 ? -0.293 6.443 11.038 1.00 93.88 174 SER A C 1
ATOM 1416 O O . SER A 1 174 ? 0.050 6.718 9.894 1.00 93.88 174 SER A O 1
ATOM 1418 N N . GLU A 1 175 ? 0.566 5.970 11.945 1.00 94.56 175 GLU A N 1
ATOM 1419 C CA . GLU A 1 175 ? 1.981 5.710 11.649 1.00 94.56 175 GLU A CA 1
ATOM 1420 C C . GLU A 1 175 ? 2.118 4.430 10.821 1.00 94.56 175 GLU A C 1
ATOM 1422 O O . GLU A 1 175 ? 2.772 4.433 9.779 1.00 94.56 175 GLU A O 1
ATOM 1427 N N . ALA A 1 176 ? 1.390 3.373 11.194 1.00 94.88 176 ALA A N 1
ATOM 1428 C CA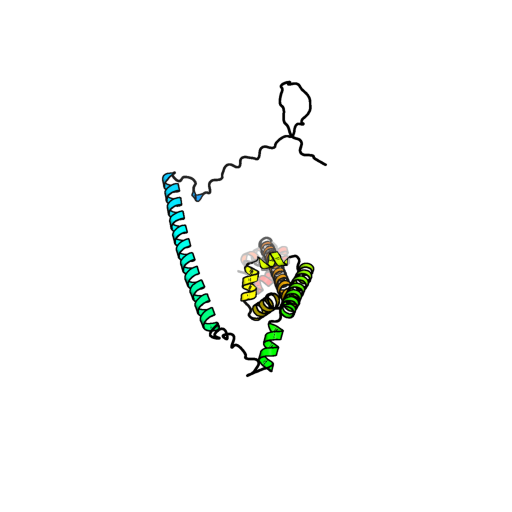 . ALA A 1 176 ? 1.326 2.144 10.405 1.00 94.88 176 ALA A CA 1
ATOM 1429 C C . ALA A 1 176 ? 0.826 2.392 8.968 1.00 94.88 176 ALA A C 1
ATOM 1431 O O . ALA A 1 176 ? 1.359 1.829 8.006 1.00 94.88 176 ALA A O 1
ATOM 1432 N N . ALA A 1 177 ? -0.183 3.254 8.811 1.00 95.12 177 ALA A N 1
ATOM 1433 C CA . ALA A 1 177 ? -0.695 3.651 7.502 1.00 95.12 177 ALA A CA 1
ATOM 1434 C C . ALA A 1 177 ? 0.313 4.494 6.697 1.00 95.12 177 ALA A C 1
ATOM 1436 O O . ALA A 1 177 ? 0.499 4.243 5.505 1.00 95.12 177 ALA A O 1
ATOM 1437 N N . ASP A 1 178 ? 0.971 5.467 7.335 1.00 95.94 178 ASP A N 1
ATOM 1438 C CA . ASP A 1 178 ? 1.997 6.331 6.730 1.00 95.94 178 ASP A CA 1
ATOM 1439 C C . ASP A 1 178 ? 3.154 5.505 6.151 1.00 95.94 178 ASP A C 1
ATOM 1441 O O . ASP A 1 178 ? 3.541 5.678 4.992 1.00 95.94 178 ASP A O 1
ATOM 1445 N N . GLU A 1 179 ? 3.638 4.529 6.921 1.00 95.44 179 GLU A N 1
ATOM 1446 C CA . GLU A 1 179 ? 4.680 3.597 6.490 1.00 95.44 179 GLU A CA 1
ATOM 1447 C C . GLU A 1 179 ? 4.226 2.752 5.293 1.00 95.44 179 GLU A C 1
ATOM 1449 O O . GLU A 1 179 ? 4.942 2.638 4.296 1.00 95.44 179 GLU A O 1
ATOM 1454 N N . LEU A 1 180 ? 3.008 2.199 5.325 1.00 96.12 180 LEU A N 1
ATOM 1455 C CA . LEU A 1 180 ? 2.480 1.409 4.207 1.00 96.12 180 LEU A CA 1
ATOM 1456 C C . LEU A 1 180 ? 2.399 2.214 2.909 1.00 96.12 180 LEU A C 1
ATOM 1458 O O . LEU A 1 180 ? 2.847 1.739 1.859 1.00 96.12 180 LEU A O 1
ATOM 1462 N N . PHE A 1 181 ? 1.843 3.423 2.964 1.00 96.06 181 PHE A N 1
ATOM 1463 C CA . PHE A 1 181 ? 1.728 4.267 1.781 1.00 96.06 181 PHE A CA 1
ATOM 1464 C C . PHE A 1 181 ? 3.093 4.771 1.303 1.00 96.06 181 PHE A C 1
ATOM 1466 O O . PHE A 1 181 ? 3.322 4.858 0.096 1.00 96.06 181 PHE A O 1
ATOM 1473 N N . SER A 1 182 ? 4.013 5.088 2.213 1.00 96.19 182 SER A N 1
ATOM 1474 C CA . SER A 1 182 ? 5.367 5.530 1.866 1.00 96.19 182 SER A CA 1
ATOM 1475 C C . SER A 1 182 ? 6.161 4.424 1.175 1.00 96.19 182 SER A C 1
ATOM 1477 O O . SER A 1 182 ? 6.691 4.648 0.086 1.00 96.19 182 SER A O 1
ATOM 1479 N N . LEU A 1 183 ? 6.142 3.206 1.721 1.00 96.06 183 LEU A N 1
ATOM 1480 C CA . LEU A 1 183 ? 6.789 2.035 1.123 1.00 96.06 183 LEU A CA 1
ATOM 1481 C C . LEU A 1 183 ? 6.197 1.679 -0.246 1.00 96.06 183 LEU A C 1
ATOM 1483 O O . LEU A 1 183 ? 6.921 1.287 -1.165 1.00 96.06 183 LEU A O 1
ATOM 1487 N N . TRP A 1 184 ? 4.879 1.820 -0.410 1.00 96.06 184 TRP A N 1
ATOM 1488 C CA . TRP A 1 184 ? 4.243 1.614 -1.709 1.00 96.06 184 TRP A CA 1
ATOM 1489 C C . TRP A 1 184 ? 4.727 2.629 -2.745 1.00 96.06 184 TRP A C 1
ATOM 1491 O O . TRP A 1 184 ? 5.112 2.248 -3.853 1.00 96.06 184 TRP A O 1
ATOM 1501 N N . LYS A 1 185 ? 4.761 3.913 -2.378 1.00 95.69 185 LYS A N 1
ATOM 1502 C CA . LYS A 1 185 ? 5.245 4.988 -3.253 1.00 95.69 185 LYS A CA 1
ATOM 1503 C C . LYS A 1 185 ? 6.717 4.826 -3.604 1.00 95.69 185 LYS A C 1
ATOM 1505 O O . LYS A 1 185 ? 7.088 5.007 -4.762 1.00 95.69 185 LYS A O 1
ATOM 1510 N N . GLU A 1 186 ? 7.541 4.436 -2.639 1.00 95.75 186 GLU A N 1
ATOM 1511 C CA . GLU A 1 186 ? 8.948 4.123 -2.872 1.00 95.75 186 GLU A CA 1
ATOM 1512 C C . GLU A 1 186 ? 9.087 2.992 -3.895 1.00 95.75 186 GLU A C 1
ATOM 1514 O O . GLU A 1 186 ? 9.803 3.137 -4.887 1.00 95.75 186 GLU A O 1
ATOM 1519 N N . ARG A 1 187 ? 8.325 1.904 -3.732 1.00 94.62 187 ARG A N 1
ATOM 1520 C CA . ARG A 1 187 ? 8.304 0.806 -4.702 1.00 94.62 187 ARG A CA 1
ATOM 1521 C C . ARG A 1 187 ? 7.891 1.282 -6.094 1.00 94.62 187 ARG A C 1
ATOM 1523 O O . ARG A 1 187 ? 8.534 0.900 -7.069 1.00 94.62 187 ARG A O 1
ATOM 1530 N N . GLN A 1 188 ? 6.833 2.084 -6.205 1.00 94.00 188 GLN A N 1
ATOM 1531 C CA . GLN A 1 188 ? 6.377 2.623 -7.492 1.00 94.00 188 GLN A CA 1
ATOM 1532 C C . GLN A 1 188 ? 7.466 3.469 -8.160 1.00 94.00 188 GLN A C 1
ATOM 1534 O O . GLN A 1 188 ? 7.742 3.293 -9.346 1.00 94.00 188 GLN A O 1
ATOM 1539 N N . ASN A 1 189 ? 8.153 4.314 -7.390 1.00 94.88 189 ASN A N 1
ATOM 1540 C CA . ASN A 1 189 ? 9.270 5.110 -7.885 1.00 94.88 189 ASN A CA 1
ATOM 1541 C C . ASN A 1 189 ? 10.429 4.219 -8.366 1.00 94.88 189 ASN A C 1
ATOM 1543 O O . ASN A 1 189 ? 10.925 4.401 -9.474 1.00 94.88 189 ASN A O 1
ATOM 1547 N N . ILE A 1 190 ? 10.804 3.189 -7.601 1.00 95.00 190 ILE A N 1
ATOM 1548 C CA . ILE A 1 190 ? 11.849 2.229 -7.998 1.00 95.00 190 ILE A CA 1
ATOM 1549 C C . ILE A 1 190 ? 11.475 1.507 -9.299 1.00 95.00 190 ILE A C 1
ATOM 1551 O O . ILE A 1 190 ? 12.316 1.363 -10.188 1.00 95.00 190 ILE A O 1
ATOM 1555 N N . VAL A 1 191 ? 10.221 1.071 -9.445 1.00 94.44 191 VAL A N 1
ATOM 1556 C CA . VAL A 1 191 ? 9.742 0.402 -10.665 1.00 94.44 191 VAL A CA 1
ATOM 1557 C C . VAL A 1 191 ? 9.814 1.348 -11.866 1.00 94.44 191 VAL A C 1
ATOM 1559 O O . VAL A 1 191 ? 10.332 0.961 -12.913 1.00 94.44 191 VAL A O 1
ATOM 1562 N N . GLN A 1 192 ? 9.371 2.598 -11.712 1.00 94.44 192 GLN A N 1
ATOM 1563 C CA . GLN A 1 192 ? 9.444 3.610 -12.770 1.00 94.44 192 GLN A CA 1
ATOM 1564 C C . GLN A 1 192 ? 10.891 3.939 -13.159 1.00 94.44 192 GLN A C 1
ATOM 1566 O O . GLN A 1 192 ? 11.218 3.977 -14.345 1.00 94.44 192 GLN A O 1
ATOM 1571 N N . GLN A 1 193 ? 11.777 4.125 -12.177 1.00 94.94 193 GLN A N 1
ATOM 1572 C CA . GLN A 1 193 ? 13.201 4.361 -12.418 1.00 94.94 193 GLN A CA 1
ATOM 1573 C C . GLN A 1 193 ? 13.851 3.178 -13.137 1.00 94.94 193 GLN A C 1
ATOM 1575 O O . GLN A 1 193 ? 14.591 3.374 -14.099 1.00 94.94 193 GLN A O 1
ATOM 1580 N N . THR A 1 194 ? 13.539 1.950 -12.719 1.00 95.19 194 THR A N 1
ATOM 1581 C CA . THR A 1 194 ? 14.067 0.732 -13.346 1.00 95.19 194 THR A CA 1
ATOM 1582 C C . THR A 1 194 ? 13.604 0.620 -14.796 1.00 95.19 194 THR A C 1
ATOM 1584 O O . THR A 1 194 ? 14.431 0.399 -15.678 1.00 95.19 194 THR A O 1
ATOM 1587 N N . ALA A 1 195 ? 12.319 0.862 -15.069 1.00 94.81 195 ALA A N 1
ATOM 1588 C CA . ALA A 1 195 ? 11.780 0.859 -16.427 1.00 94.81 195 ALA A CA 1
ATOM 1589 C C . ALA A 1 195 ? 12.433 1.938 -17.311 1.00 94.81 195 ALA A C 1
ATOM 1591 O O . ALA A 1 195 ? 12.775 1.672 -18.464 1.00 94.81 195 ALA A O 1
ATOM 1592 N N . ALA A 1 196 ? 12.673 3.138 -16.770 1.00 94.62 196 ALA A N 1
ATOM 1593 C CA . ALA A 1 196 ? 13.353 4.214 -17.488 1.00 94.62 196 ALA A CA 1
ATOM 1594 C C . ALA A 1 196 ? 14.817 3.866 -17.809 1.00 94.62 196 ALA A C 1
ATOM 1596 O O . ALA A 1 196 ? 15.281 4.106 -18.926 1.00 94.62 196 ALA A O 1
ATOM 1597 N N . VAL A 1 197 ? 15.541 3.269 -16.857 1.00 95.75 197 VAL A N 1
ATOM 1598 C CA . VAL A 1 197 ? 16.922 2.803 -17.058 1.00 95.75 197 VAL A CA 1
ATOM 1599 C C . VAL A 1 197 ? 16.973 1.670 -18.083 1.00 95.75 197 VAL A C 1
ATOM 1601 O O . VAL A 1 197 ? 17.841 1.679 -18.955 1.00 95.75 197 VAL A O 1
ATOM 1604 N N . GLU A 1 198 ? 16.034 0.726 -18.037 1.00 95.19 198 GLU A N 1
ATOM 1605 C CA . GLU A 1 198 ? 15.931 -0.362 -19.013 1.00 95.19 198 GLU A CA 1
ATOM 1606 C C . GLU A 1 198 ? 15.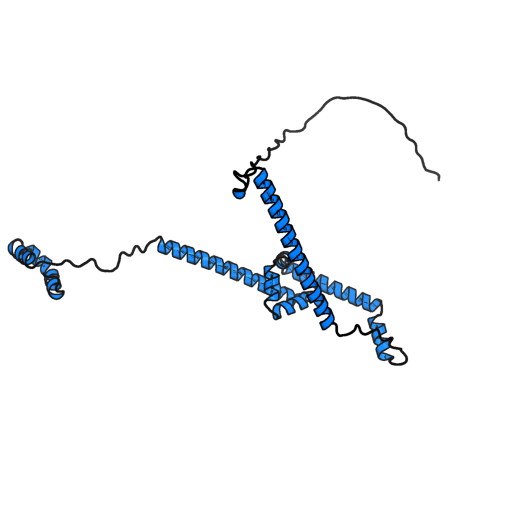598 0.159 -20.419 1.00 95.19 198 GLU A C 1
ATOM 1608 O O . GLU A 1 198 ? 16.181 -0.266 -21.417 1.00 95.19 198 GLU A O 1
ATOM 1613 N N . GLU A 1 199 ? 14.703 1.137 -20.530 1.00 95.19 199 GLU A N 1
ATOM 1614 C CA . GLU A 1 199 ? 14.405 1.767 -21.811 1.00 95.19 199 GLU A CA 1
ATOM 1615 C C . GLU A 1 199 ? 15.622 2.523 -22.364 1.00 95.19 199 GLU A C 1
ATOM 1617 O O . GLU A 1 199 ? 15.921 2.437 -23.561 1.00 95.19 199 GLU A O 1
ATOM 1622 N N . GLN A 1 200 ? 16.348 3.251 -21.512 1.00 94.44 200 GLN A N 1
ATOM 1623 C CA . GLN A 1 200 ? 17.579 3.932 -21.902 1.00 94.44 200 GLN A CA 1
ATOM 1624 C C . GLN A 1 200 ? 18.664 2.942 -22.327 1.00 94.44 200 GLN A C 1
ATOM 1626 O O . GLN A 1 200 ? 19.294 3.159 -23.366 1.00 94.44 200 GLN A O 1
ATOM 1631 N N . SER A 1 201 ? 18.858 1.849 -21.587 1.00 93.44 201 SER A N 1
ATOM 1632 C CA . SER A 1 201 ? 19.839 0.815 -21.926 1.00 93.44 201 SER A CA 1
ATOM 1633 C C . SER A 1 201 ? 19.482 0.136 -23.249 1.00 93.44 201 SER A C 1
ATOM 1635 O O . SER A 1 201 ? 20.343 -0.005 -24.118 1.00 93.44 201 SER A O 1
ATOM 1637 N N . ARG A 1 202 ? 18.196 -0.156 -23.484 1.00 94.31 202 ARG A N 1
ATOM 1638 C CA . ARG A 1 202 ? 17.696 -0.673 -24.763 1.00 94.31 202 ARG A CA 1
ATOM 1639 C C . ARG A 1 202 ? 17.945 0.309 -25.906 1.00 94.31 202 ARG A C 1
ATOM 1641 O O . ARG A 1 202 ? 18.449 -0.090 -26.953 1.00 94.31 202 ARG A O 1
ATOM 1648 N N . LYS A 1 203 ? 17.651 1.601 -25.719 1.00 94.06 203 LYS A N 1
ATOM 1649 C CA . LYS A 1 203 ? 17.930 2.647 -26.723 1.00 94.06 203 LYS A CA 1
ATOM 1650 C C . LYS A 1 203 ? 19.424 2.755 -27.025 1.00 94.06 203 LYS A C 1
ATOM 1652 O O . LYS A 1 203 ? 19.790 2.905 -28.188 1.00 94.06 203 LYS A O 1
ATOM 1657 N N . GLN A 1 204 ? 20.286 2.677 -26.013 1.00 91.62 204 GLN A N 1
ATOM 1658 C CA . GLN A 1 204 ? 21.739 2.686 -26.196 1.00 91.62 204 GLN A CA 1
ATOM 1659 C C . GLN A 1 204 ? 22.224 1.436 -26.934 1.00 91.62 204 GLN A C 1
ATOM 1661 O O . GLN A 1 204 ? 23.024 1.569 -27.854 1.00 91.62 204 GLN A O 1
ATOM 1666 N N . ALA A 1 205 ? 21.702 0.253 -26.603 1.00 90.12 205 ALA A N 1
ATOM 1667 C CA . ALA A 1 205 ? 22.033 -0.993 -27.288 1.00 90.12 205 ALA A CA 1
ATOM 1668 C C . ALA A 1 205 ? 21.624 -0.957 -28.768 1.00 90.12 205 ALA A C 1
ATOM 1670 O O . ALA A 1 205 ? 22.426 -1.286 -29.639 1.00 90.12 205 ALA A O 1
ATOM 1671 N N . VAL A 1 206 ? 20.413 -0.475 -29.070 1.00 92.25 206 VAL A N 1
ATOM 1672 C CA . VAL A 1 206 ? 19.945 -0.298 -30.454 1.00 92.25 206 VAL A CA 1
ATOM 1673 C C . VAL A 1 206 ? 20.786 0.745 -31.186 1.00 92.25 206 VAL A C 1
ATOM 1675 O O . VAL A 1 206 ? 21.169 0.513 -32.328 1.00 92.25 206 VAL A O 1
ATOM 1678 N N . LYS A 1 207 ? 21.132 1.869 -30.544 1.00 89.50 207 LYS A N 1
ATOM 1679 C CA . LYS A 1 207 ? 22.035 2.867 -31.135 1.00 89.50 207 LYS A CA 1
ATOM 1680 C C . LYS A 1 207 ? 23.418 2.287 -31.404 1.00 89.50 207 LYS A C 1
ATOM 1682 O O . LYS A 1 207 ? 23.903 2.487 -32.501 1.00 89.50 207 LYS A O 1
ATOM 1687 N N . ALA A 1 208 ? 24.014 1.547 -30.472 1.00 85.62 208 ALA A N 1
ATOM 1688 C CA . ALA A 1 208 ? 25.317 0.907 -30.653 1.00 85.62 208 ALA A CA 1
ATOM 1689 C C . ALA A 1 208 ? 25.297 -0.154 -31.767 1.00 85.62 208 ALA A C 1
ATOM 1691 O O . ALA A 1 208 ? 26.252 -0.261 -32.531 1.00 85.62 208 ALA A O 1
ATOM 1692 N N . ALA A 1 209 ? 24.199 -0.903 -31.895 1.00 83.69 209 ALA A N 1
ATOM 1693 C CA . ALA A 1 209 ? 23.993 -1.845 -32.992 1.00 83.69 209 ALA A CA 1
ATOM 1694 C C . ALA A 1 209 ? 23.755 -1.135 -34.341 1.00 83.69 209 ALA A C 1
ATOM 1696 O O . ALA A 1 209 ? 24.233 -1.600 -35.373 1.00 83.69 209 ALA A O 1
ATOM 1697 N N . SER A 1 210 ? 23.041 -0.002 -34.339 1.00 79.25 210 SER A N 1
ATOM 1698 C CA . SER A 1 210 ? 22.724 0.799 -35.530 1.00 79.25 210 SER A CA 1
ATOM 1699 C C . SER A 1 210 ? 23.898 1.655 -36.000 1.00 79.25 210 SER A C 1
ATOM 1701 O O . SER A 1 210 ? 24.093 1.807 -37.204 1.00 79.25 210 SER A O 1
ATOM 1703 N N . THR A 1 211 ? 24.717 2.175 -35.086 1.00 73.56 211 THR A N 1
ATOM 1704 C CA . THR A 1 211 ? 26.081 2.633 -35.361 1.00 73.56 211 THR A CA 1
ATOM 1705 C C . THR A 1 211 ? 26.951 1.390 -35.474 1.00 73.56 211 THR A C 1
ATOM 1707 O O . THR A 1 211 ? 27.863 1.190 -34.672 1.00 73.56 211 THR A O 1
ATOM 1710 N N . GLY A 1 212 ? 26.588 0.502 -36.408 1.00 54.91 212 GLY A N 1
ATOM 1711 C CA . GLY A 1 212 ? 27.244 -0.778 -36.620 1.00 54.91 212 GLY A CA 1
ATOM 1712 C C . GLY A 1 212 ? 28.737 -0.555 -36.547 1.00 54.91 212 GLY A C 1
ATOM 1713 O O . GLY A 1 212 ? 29.223 0.378 -37.178 1.00 54.91 212 GLY A O 1
ATOM 1714 N N . ASN A 1 213 ? 29.400 -1.318 -35.680 1.00 54.12 213 ASN A N 1
ATOM 1715 C CA . ASN A 1 213 ? 30.799 -1.188 -35.309 1.00 54.12 213 ASN A CA 1
ATOM 1716 C C . ASN A 1 213 ? 31.649 -0.738 -36.515 1.00 54.12 213 ASN A C 1
ATOM 1718 O O . ASN A 1 213 ? 32.173 -1.556 -37.263 1.00 54.12 213 ASN A O 1
ATOM 1722 N N . ALA A 1 214 ? 31.797 0.580 -36.702 1.00 51.34 214 ALA A N 1
ATOM 1723 C CA . ALA A 1 214 ? 32.563 1.179 -37.796 1.00 51.34 214 ALA A CA 1
ATOM 1724 C C . ALA A 1 214 ? 34.069 1.090 -37.506 1.00 51.34 214 ALA A C 1
ATOM 1726 O O . ALA A 1 214 ? 34.890 1.783 -38.097 1.00 51.34 214 ALA A O 1
ATOM 1727 N N . ARG A 1 215 ? 34.444 0.214 -36.574 1.00 55.38 215 ARG A N 1
ATOM 1728 C CA . ARG A 1 215 ? 35.747 -0.416 -36.550 1.00 55.38 215 ARG A CA 1
ATOM 1729 C C . ARG A 1 215 ? 35.631 -1.633 -37.450 1.00 55.38 215 ARG A C 1
ATOM 1731 O O . ARG A 1 215 ? 35.326 -2.733 -36.990 1.00 55.38 215 ARG A O 1
ATOM 1738 N N . GLY A 1 216 ? 35.866 -1.405 -38.743 1.00 53.62 216 GLY A N 1
ATOM 1739 C CA . GLY A 1 216 ? 36.326 -2.475 -39.617 1.00 53.62 216 GLY A CA 1
ATOM 1740 C C . GLY A 1 216 ? 37.400 -3.258 -38.868 1.00 53.62 216 GLY A C 1
ATOM 1741 O O . GLY A 1 216 ? 38.220 -2.655 -38.172 1.00 53.62 216 GLY A O 1
ATOM 1742 N N . SER A 1 217 ? 37.288 -4.582 -38.924 1.00 50.66 217 SER A N 1
ATOM 1743 C CA . SER A 1 217 ? 38.191 -5.532 -38.286 1.00 50.66 217 SER A CA 1
ATOM 1744 C C . SER A 1 217 ? 39.608 -4.963 -38.142 1.00 50.66 217 SER A C 1
ATOM 1746 O O . SER A 1 217 ? 40.231 -4.586 -39.131 1.00 50.66 217 SER A O 1
ATOM 1748 N N . THR A 1 218 ? 40.142 -4.907 -36.920 1.00 57.28 218 THR A N 1
ATOM 1749 C CA . THR A 1 218 ? 41.582 -4.674 -36.694 1.00 57.28 218 THR A CA 1
ATOM 1750 C C . THR A 1 218 ? 42.431 -5.866 -37.142 1.00 57.28 218 THR A C 1
ATOM 1752 O O . THR A 1 218 ? 43.627 -5.928 -36.864 1.00 57.28 218 THR A O 1
ATOM 1755 N N . GLU A 1 219 ? 41.835 -6.835 -37.832 1.00 60.00 219 GLU A N 1
ATOM 1756 C CA . GLU A 1 219 ? 42.561 -7.808 -38.619 1.00 60.00 219 GLU A CA 1
ATOM 1757 C C . GLU A 1 219 ? 43.236 -7.060 -39.772 1.00 60.00 219 GLU A C 1
ATOM 1759 O O . GLU A 1 219 ? 42.596 -6.570 -40.703 1.00 60.00 219 GLU A O 1
ATOM 1764 N N . SER A 1 220 ? 44.556 -6.889 -39.646 1.00 61.69 220 SER A N 1
ATOM 1765 C CA . SER A 1 220 ? 45.382 -6.300 -40.697 1.00 61.69 220 SER A CA 1
ATOM 1766 C C . SER A 1 220 ? 45.037 -6.966 -42.026 1.00 61.69 220 SER A C 1
ATOM 1768 O O . SER A 1 220 ? 45.042 -8.195 -42.110 1.00 61.69 220 SER A O 1
ATOM 1770 N N . ALA A 1 221 ? 44.737 -6.155 -43.045 1.00 70.25 221 ALA A N 1
ATOM 1771 C CA . ALA A 1 221 ? 44.433 -6.631 -44.389 1.00 70.25 221 ALA A CA 1
ATOM 1772 C C . ALA A 1 221 ? 45.422 -7.737 -44.816 1.00 70.25 221 ALA A C 1
ATOM 1774 O O . ALA A 1 221 ? 46.610 -7.649 -44.478 1.00 70.25 221 ALA A O 1
ATOM 1775 N N . PRO A 1 222 ? 44.964 -8.777 -45.540 1.00 72.88 222 PRO A N 1
ATOM 1776 C CA . PRO A 1 222 ? 45.795 -9.927 -45.873 1.00 72.88 222 PRO A CA 1
ATOM 1777 C C . PRO A 1 222 ? 47.106 -9.472 -46.528 1.00 72.88 222 PRO A C 1
ATOM 1779 O O . PRO A 1 222 ? 47.106 -8.827 -47.579 1.00 72.88 222 PRO A O 1
ATOM 1782 N N . LYS A 1 223 ? 48.235 -9.787 -45.876 1.00 82.62 223 LYS A N 1
ATOM 1783 C CA . LYS A 1 223 ? 49.576 -9.410 -46.344 1.00 82.62 223 LYS A CA 1
ATOM 1784 C C . LYS A 1 223 ? 49.827 -9.993 -47.738 1.00 82.62 223 LYS A C 1
ATOM 1786 O O . LYS A 1 223 ? 49.484 -11.142 -48.017 1.00 82.62 223 LYS A O 1
ATOM 1791 N N . LYS A 1 224 ? 50.472 -9.219 -48.614 1.00 87.19 224 LYS A N 1
ATOM 1792 C CA . LYS A 1 224 ? 50.712 -9.598 -50.015 1.00 87.19 224 LYS A CA 1
ATOM 1793 C C . LYS A 1 224 ? 51.562 -10.873 -50.123 1.00 87.19 224 LYS A C 1
ATOM 1795 O O . LYS A 1 224 ? 52.588 -11.001 -49.458 1.00 87.19 224 LYS A O 1
ATOM 1800 N N . ILE A 1 225 ? 51.148 -11.802 -50.982 1.00 89.12 225 ILE A N 1
ATOM 1801 C CA . ILE A 1 225 ? 51.904 -13.015 -51.330 1.00 89.12 225 ILE A CA 1
ATOM 1802 C C . ILE A 1 225 ? 52.740 -12.708 -52.576 1.00 89.12 225 ILE A C 1
ATOM 1804 O O . ILE A 1 225 ? 52.220 -12.157 -53.548 1.00 89.12 225 ILE A O 1
ATOM 1808 N N . TYR A 1 226 ? 54.024 -13.059 -52.555 1.00 90.31 226 TYR A N 1
ATOM 1809 C CA . TYR A 1 226 ? 54.941 -12.846 -53.677 1.00 90.31 226 TYR A CA 1
ATOM 1810 C C . TYR A 1 226 ? 55.212 -14.172 -54.389 1.00 90.31 226 TYR A C 1
ATOM 1812 O O . TYR A 1 226 ? 55.365 -15.206 -53.743 1.00 90.31 226 TYR A O 1
ATOM 1820 N N . ARG A 1 227 ? 55.297 -14.164 -55.722 1.00 92.75 227 ARG A N 1
ATOM 1821 C CA . ARG A 1 227 ? 55.760 -15.331 -56.489 1.00 92.75 227 ARG A CA 1
ATOM 1822 C C . ARG A 1 227 ? 57.252 -15.209 -56.760 1.00 92.75 227 ARG A C 1
ATOM 1824 O O . ARG A 1 227 ? 57.720 -14.119 -57.089 1.00 92.75 227 ARG A O 1
ATOM 1831 N N . ARG A 1 228 ? 57.997 -16.315 -56.699 1.00 90.81 228 ARG A N 1
ATOM 1832 C CA . ARG A 1 228 ? 59.453 -16.321 -56.958 1.00 90.81 228 ARG A CA 1
ATOM 1833 C C . ARG A 1 228 ? 59.803 -15.735 -58.326 1.00 90.81 228 ARG A C 1
ATOM 1835 O O . ARG A 1 228 ? 60.717 -14.924 -58.427 1.00 90.81 228 ARG A O 1
ATOM 1842 N N . ALA A 1 229 ? 59.029 -16.087 -59.354 1.00 92.75 229 ALA A N 1
ATOM 1843 C CA . ALA A 1 229 ? 59.210 -15.562 -60.706 1.00 92.75 229 ALA A CA 1
ATOM 1844 C C . ALA A 1 229 ? 59.058 -14.032 -60.769 1.00 92.75 229 ALA A C 1
ATOM 1846 O O . ALA A 1 229 ? 59.835 -13.373 -61.451 1.00 92.75 229 ALA A O 1
ATOM 1847 N N . ASP A 1 230 ? 58.116 -13.460 -60.014 1.00 90.12 230 ASP A N 1
ATOM 1848 C CA . ASP A 1 230 ? 57.871 -12.013 -60.004 1.00 90.12 230 ASP A CA 1
ATOM 1849 C C . ASP A 1 230 ? 59.002 -11.256 -59.296 1.00 90.12 230 ASP A C 1
ATOM 1851 O O . ASP A 1 230 ? 59.374 -10.173 -59.734 1.00 90.12 230 ASP A O 1
ATOM 1855 N N . ILE A 1 231 ? 59.593 -11.837 -58.244 1.00 88.62 231 ILE A N 1
ATOM 1856 C CA . ILE A 1 231 ? 60.766 -11.262 -57.565 1.00 88.62 231 ILE A CA 1
ATOM 1857 C C . ILE A 1 231 ? 61.986 -11.283 -58.497 1.00 88.62 231 ILE A C 1
ATOM 1859 O O . ILE A 1 231 ? 62.695 -10.286 -58.605 1.00 88.62 231 ILE A O 1
ATOM 1863 N N . ILE A 1 232 ? 62.213 -12.399 -59.200 1.00 89.81 232 ILE A N 1
ATOM 1864 C CA . ILE A 1 232 ? 63.325 -12.543 -60.154 1.00 89.81 232 ILE A CA 1
ATOM 1865 C C . ILE A 1 232 ? 63.155 -11.576 -61.330 1.00 89.81 232 ILE A C 1
ATOM 1867 O O . ILE A 1 232 ? 64.114 -10.917 -61.731 1.00 89.81 232 ILE A O 1
ATOM 1871 N N . ASN A 1 233 ? 61.935 -11.459 -61.858 1.00 91.69 233 ASN A N 1
ATOM 1872 C CA . ASN A 1 233 ? 61.624 -10.500 -62.912 1.00 91.69 233 ASN A CA 1
ATOM 1873 C C . ASN A 1 233 ? 61.845 -9.067 -62.426 1.00 91.69 233 ASN A C 1
ATOM 1875 O O . ASN A 1 233 ? 62.511 -8.310 -63.122 1.00 91.69 233 ASN A O 1
ATOM 1879 N N . LEU A 1 234 ? 61.390 -8.724 -61.217 1.00 90.94 234 LEU A N 1
ATOM 1880 C CA . LEU A 1 234 ? 61.595 -7.402 -60.622 1.00 90.94 234 LEU A CA 1
ATOM 1881 C C . LEU A 1 234 ? 63.087 -7.064 -60.490 1.00 90.94 234 LEU A C 1
ATOM 1883 O O . LEU A 1 234 ? 63.497 -5.986 -60.901 1.00 90.94 234 LEU A O 1
ATOM 1887 N N . MET A 1 235 ? 63.908 -8.004 -60.015 1.00 89.56 235 MET A N 1
ATOM 1888 C CA . MET A 1 235 ? 65.361 -7.828 -59.905 1.00 89.56 235 MET A CA 1
ATOM 1889 C C . MET A 1 235 ? 66.037 -7.600 -61.268 1.00 89.56 235 MET A C 1
ATOM 1891 O O . MET A 1 235 ? 67.048 -6.907 -61.345 1.00 89.56 235 MET A O 1
ATOM 1895 N N . ARG A 1 236 ? 65.493 -8.180 -62.347 1.00 89.38 236 ARG A N 1
ATOM 1896 C CA . ARG A 1 236 ? 66.042 -8.066 -63.705 1.00 89.38 236 ARG A CA 1
ATOM 1897 C C . ARG A 1 236 ? 65.578 -6.807 -64.439 1.00 89.38 236 ARG A C 1
ATOM 1899 O O . ARG A 1 236 ? 66.350 -6.260 -65.221 1.00 89.38 236 ARG A O 1
ATOM 1906 N N . THR A 1 237 ? 64.325 -6.395 -64.257 1.00 92.88 237 THR A N 1
ATOM 1907 C CA . THR A 1 237 ? 63.726 -5.282 -65.010 1.00 92.88 237 THR A CA 1
ATOM 1908 C C . THR A 1 237 ? 63.838 -3.943 -64.295 1.00 92.88 237 THR A C 1
ATOM 1910 O O . THR A 1 237 ? 63.892 -2.922 -64.968 1.00 92.88 237 THR A O 1
ATOM 1913 N N . ASP A 1 238 ? 63.835 -3.937 -62.958 1.00 90.56 238 ASP A N 1
ATOM 1914 C CA . ASP A 1 238 ? 63.806 -2.713 -62.148 1.00 90.56 238 ASP A CA 1
ATOM 1915 C C . ASP A 1 238 ? 64.532 -2.917 -60.795 1.00 90.56 238 ASP A C 1
ATOM 1917 O O . ASP A 1 238 ? 63.902 -3.193 -59.762 1.00 90.56 238 ASP A O 1
ATOM 1921 N N . PRO A 1 239 ? 65.878 -2.821 -60.793 1.00 90.31 239 PRO A N 1
ATOM 1922 C CA . PRO A 1 239 ? 66.692 -3.022 -59.594 1.00 90.31 239 PRO A CA 1
ATOM 1923 C C . PRO A 1 239 ? 66.412 -2.009 -58.474 1.00 90.31 239 PRO A C 1
ATOM 1925 O O . PRO A 1 239 ? 66.468 -2.369 -57.296 1.00 90.31 239 PRO A O 1
ATOM 1928 N N . ASP A 1 240 ? 66.062 -0.769 -58.821 1.00 90.62 240 ASP A N 1
ATOM 1929 C CA . ASP A 1 240 ? 65.806 0.301 -57.850 1.00 90.62 240 ASP A CA 1
ATOM 1930 C C . ASP A 1 240 ? 64.526 0.025 -57.054 1.00 90.62 240 ASP A C 1
ATOM 1932 O O . ASP A 1 240 ? 64.485 0.142 -55.824 1.00 90.62 240 ASP A O 1
ATOM 1936 N N . ARG A 1 241 ? 63.476 -0.447 -57.735 1.00 87.94 241 ARG A N 1
ATOM 1937 C CA . ARG A 1 241 ? 62.230 -0.856 -57.079 1.00 87.94 241 ARG A CA 1
ATOM 1938 C C . ARG A 1 241 ? 62.392 -2.119 -56.240 1.00 87.94 241 ARG A C 1
ATOM 1940 O O . ARG A 1 241 ? 61.735 -2.248 -55.203 1.00 87.94 241 ARG A O 1
ATOM 1947 N N . TYR A 1 242 ? 63.254 -3.045 -56.659 1.00 89.81 242 TYR A N 1
ATOM 1948 C CA . TYR A 1 242 ? 63.619 -4.199 -55.839 1.00 89.81 242 TYR A CA 1
ATOM 1949 C C . TYR A 1 242 ? 64.296 -3.760 -54.532 1.00 89.81 242 TYR A C 1
ATOM 1951 O O . TYR A 1 242 ? 63.896 -4.226 -53.466 1.00 89.81 242 TYR A O 1
ATOM 1959 N N . ALA A 1 243 ? 65.248 -2.822 -54.591 1.00 91.00 243 ALA A N 1
ATOM 1960 C CA . ALA A 1 243 ? 65.925 -2.295 -53.405 1.00 91.00 243 ALA A CA 1
ATOM 1961 C C . ALA A 1 243 ? 64.946 -1.616 -52.429 1.00 91.00 243 ALA A C 1
ATOM 1963 O O . ALA A 1 243 ? 64.997 -1.866 -51.226 1.00 91.00 243 ALA A O 1
ATOM 1964 N N . ALA A 1 244 ? 63.987 -0.838 -52.941 1.00 92.56 244 ALA A N 1
ATOM 1965 C CA . ALA A 1 244 ? 62.961 -0.197 -52.115 1.00 92.56 244 ALA A CA 1
ATOM 1966 C C . ALA A 1 244 ? 62.024 -1.201 -51.410 1.00 92.56 244 ALA A C 1
ATOM 1968 O O . ALA A 1 244 ? 61.579 -0.960 -50.287 1.00 92.56 244 ALA A O 1
ATOM 1969 N N . LEU A 1 245 ? 61.717 -2.334 -52.053 1.00 90.25 245 LEU A N 1
ATOM 1970 C CA . LEU A 1 245 ? 60.834 -3.378 -51.513 1.00 90.25 245 LEU A CA 1
ATOM 1971 C C . LEU A 1 245 ? 61.577 -4.495 -50.768 1.00 90.25 245 LEU A C 1
ATOM 1973 O O . LEU A 1 245 ? 60.929 -5.353 -50.165 1.00 90.25 245 LEU A O 1
ATOM 1977 N N . GLN A 1 246 ? 62.912 -4.476 -50.763 1.00 89.56 246 GLN A N 1
ATOM 1978 C CA . GLN A 1 246 ? 63.763 -5.458 -50.097 1.00 89.56 246 GLN A CA 1
ATOM 1979 C C . GLN A 1 246 ? 63.321 -5.782 -48.655 1.00 89.56 246 GLN A C 1
ATOM 1981 O O . GLN A 1 246 ? 63.169 -6.971 -48.364 1.00 89.56 246 GLN A O 1
ATOM 1986 N N . PRO A 1 247 ? 63.060 -4.812 -47.748 1.00 91.12 247 PRO A N 1
ATOM 1987 C CA . PRO A 1 247 ? 62.698 -5.143 -46.368 1.00 91.12 247 PRO A CA 1
ATOM 1988 C C . PRO A 1 247 ? 61.371 -5.910 -46.262 1.00 91.12 247 PRO A C 1
ATOM 1990 O O . PRO A 1 247 ? 61.232 -6.778 -45.403 1.00 91.12 247 PRO A O 1
ATOM 1993 N N . GLU A 1 248 ? 60.405 -5.639 -47.143 1.00 90.25 248 GLU A N 1
ATOM 1994 C CA . GLU A 1 248 ? 59.126 -6.361 -47.172 1.00 90.25 248 GLU A CA 1
ATOM 1995 C C . GLU A 1 248 ? 59.270 -7.745 -47.821 1.00 90.25 248 GLU A C 1
ATOM 1997 O O . GLU A 1 248 ? 58.668 -8.712 -47.359 1.00 90.25 248 GLU A O 1
ATOM 2002 N N . ILE A 1 249 ? 60.107 -7.871 -48.855 1.00 89.25 249 ILE A N 1
ATOM 2003 C CA . ILE A 1 249 ? 60.401 -9.157 -49.502 1.00 89.25 249 ILE A CA 1
ATOM 2004 C C . ILE A 1 249 ? 61.107 -10.103 -48.520 1.00 89.25 249 ILE A C 1
ATOM 2006 O O . ILE A 1 249 ? 60.742 -11.276 -48.445 1.00 89.25 249 ILE A O 1
ATOM 2010 N N . MET A 1 250 ? 62.061 -9.606 -47.725 1.00 89.81 250 MET A N 1
ATOM 2011 C CA . MET A 1 250 ? 62.745 -10.403 -46.695 1.00 89.81 250 MET A CA 1
ATOM 2012 C C . MET A 1 250 ? 61.762 -10.901 -45.628 1.00 89.81 250 MET A C 1
ATOM 2014 O O . MET A 1 250 ? 61.719 -12.099 -45.352 1.00 89.81 250 MET A O 1
ATOM 2018 N N . LYS A 1 251 ? 60.879 -10.025 -45.129 1.00 90.75 251 LYS A N 1
ATOM 2019 C CA . LYS A 1 251 ? 59.785 -10.425 -44.226 1.00 90.75 251 LYS A CA 1
ATOM 2020 C C . LYS A 1 251 ? 58.849 -11.452 -44.862 1.00 90.75 251 LYS A C 1
ATOM 2022 O O . LYS A 1 251 ? 58.391 -12.373 -44.194 1.00 90.75 251 LYS A O 1
ATOM 2027 N N . ALA A 1 252 ? 58.564 -11.336 -46.158 1.00 91.12 252 ALA A N 1
ATOM 2028 C CA . ALA A 1 252 ? 57.744 -12.316 -46.863 1.00 91.12 252 ALA A CA 1
ATOM 2029 C C . ALA A 1 252 ? 58.424 -13.695 -46.959 1.00 91.12 252 ALA A C 1
ATOM 2031 O O . ALA A 1 252 ? 57.725 -14.709 -46.912 1.00 91.12 252 ALA A O 1
ATOM 2032 N N . TYR A 1 253 ? 59.756 -13.761 -47.065 1.00 89.50 253 TYR A N 1
ATOM 2033 C CA . TYR A 1 253 ? 60.501 -15.024 -46.981 1.00 89.50 253 TYR A CA 1
ATOM 2034 C C . TYR A 1 253 ? 60.433 -15.634 -45.575 1.00 89.50 253 TYR A C 1
ATOM 2036 O O . TYR A 1 253 ? 60.158 -16.829 -45.453 1.00 89.50 253 TYR A O 1
ATOM 2044 N N . GLU A 1 254 ? 60.614 -14.821 -44.530 1.00 90.62 254 GLU A N 1
ATOM 2045 C CA . GLU A 1 254 ? 60.516 -15.247 -43.124 1.00 90.62 254 GLU A CA 1
ATOM 2046 C C . GLU A 1 254 ? 59.119 -15.792 -42.790 1.00 90.62 254 GLU A C 1
ATOM 2048 O O . GLU A 1 254 ? 58.975 -16.861 -42.198 1.00 90.62 254 GLU A O 1
ATOM 2053 N N . GLU A 1 255 ? 58.076 -15.102 -43.251 1.00 89.88 255 GLU A N 1
ATOM 2054 C CA . GLU A 1 255 ? 56.673 -15.465 -43.033 1.00 89.88 255 GLU A CA 1
ATOM 2055 C C . GLU A 1 255 ? 56.157 -16.540 -44.017 1.00 89.88 255 GLU A C 1
ATOM 2057 O O . GLU A 1 255 ? 54.958 -16.818 -44.054 1.00 89.88 255 GLU A O 1
ATOM 2062 N N . LYS A 1 256 ? 57.029 -17.150 -44.841 1.00 89.50 256 LYS A N 1
ATOM 2063 C CA . LYS A 1 256 ? 56.680 -18.152 -45.877 1.00 89.50 256 LYS A CA 1
ATOM 2064 C C . LYS A 1 256 ? 55.581 -17.688 -46.855 1.00 89.50 256 LYS A C 1
ATOM 2066 O O . LYS A 1 256 ? 54.832 -18.496 -47.407 1.00 89.50 256 LYS A O 1
ATOM 2071 N N . ARG A 1 257 ? 55.508 -16.380 -47.119 1.00 87.31 257 ARG A N 1
ATOM 2072 C CA . ARG A 1 257 ? 54.600 -15.735 -48.088 1.00 87.31 257 ARG A CA 1
ATOM 2073 C C . ARG A 1 257 ? 55.154 -15.691 -49.518 1.00 87.31 257 ARG A C 1
ATOM 2075 O O . ARG A 1 257 ? 54.533 -15.075 -50.384 1.00 87.31 257 ARG A O 1
ATOM 2082 N N . VAL A 1 258 ? 56.293 -16.333 -49.783 1.00 89.25 258 VAL A N 1
ATOM 2083 C CA . VAL A 1 258 ? 56.867 -16.471 -51.130 1.00 89.25 258 VAL A CA 1
ATOM 2084 C C . VAL A 1 258 ? 56.558 -17.859 -51.695 1.00 89.25 258 VAL A C 1
ATOM 2086 O O . VAL A 1 258 ? 56.974 -18.862 -51.113 1.00 89.25 258 VAL A O 1
ATOM 2089 N N . ARG A 1 259 ? 55.849 -17.917 -52.827 1.00 87.62 259 ARG A N 1
ATOM 2090 C CA . ARG A 1 259 ? 55.463 -19.162 -53.518 1.00 87.62 259 ARG A CA 1
ATOM 2091 C C . ARG A 1 259 ? 56.256 -19.375 -54.803 1.00 87.62 259 ARG A C 1
ATOM 2093 O O . ARG A 1 259 ? 56.431 -18.399 -55.571 1.00 87.62 259 ARG A O 1
#

Sequence (259 aa):
MAKIIEPERQQDNQDVEQLETFAEEQQETPDVQEPEIPDKYKGKSAEELVQMHQEAEKLLGRQSSEVGELRKVVDTYIQTQLTEDTKEAPQQDEEVDWFTDPDKAVDRAIQNHPKIKEAEAVTQQYKATTALSMLQRKHPDMQQILQDTNFAEWIKASNVRTRLFVAADQQYDSEAADELFSLWKERQNIVQQTAAVEEQSRKQAVKAASTGNARGSTESAPKKIYRRADIINLMRTDPDRYAALQPEIMKAYEEKRVR